Protein AF-A0A3A8L5P7-F1 (afdb_monomer)

pLDDT: mean 80.57, std 15.39, range [35.53, 96.19]

Mean predicted aligned error: 9.15 Å

Foldseek 3Di:
DDPPQFQDDLVLLLVLLLVLLLVLLVVVLVVVVVVVVVVVPPDPDDPVVVVVVCVVCVVVVVVVSVVVSVVSSVVSSVQSSLLSLLCSLVRHHSVCSNVRSNVLSVLLVVLLVLLVLLVCVVVCCVPQVVPDPVSVVSSVVSVPDHSVVSNVVSCPSSVSSVVSNVVSVPPDDDDDD

Structure (mmCIF, N/CA/C/O backbone):
data_AF-A0A3A8L5P7-F1
#
_entry.id   AF-A0A3A8L5P7-F1
#
loop_
_atom_site.group_PDB
_atom_site.id
_atom_site.type_symbol
_atom_site.label_atom_id
_atom_site.label_alt_id
_atom_site.label_comp_id
_atom_site.label_asym_id
_atom_site.label_entity_id
_atom_site.label_seq_id
_atom_site.pdbx_PDB_ins_code
_atom_site.Cartn_x
_atom_site.Cartn_y
_atom_site.Cartn_z
_atom_site.occupancy
_atom_site.B_iso_or_equiv
_atom_site.auth_seq_id
_atom_site.auth_comp_id
_atom_site.auth_asym_id
_atom_site.auth_atom_id
_atom_site.pdbx_PDB_model_num
ATOM 1 N N . MET A 1 1 ? 1.803 8.991 36.826 1.00 35.53 1 MET A N 1
ATOM 2 C CA . MET A 1 1 ? 0.442 8.972 36.241 1.00 35.53 1 MET A CA 1
ATOM 3 C C . MET A 1 1 ? 0.562 8.811 34.731 1.00 35.53 1 MET A C 1
ATOM 5 O O . MET A 1 1 ? 0.784 9.795 34.036 1.00 35.53 1 MET A O 1
ATOM 9 N N . SER A 1 2 ? 0.514 7.581 34.207 1.00 40.19 2 SER A N 1
ATOM 10 C CA . SER A 1 2 ? 0.512 7.377 32.755 1.00 40.19 2 SER A CA 1
ATOM 11 C C . SER A 1 2 ? -0.852 7.789 32.215 1.00 40.19 2 SER A C 1
ATOM 13 O O . SER A 1 2 ? -1.860 7.160 32.533 1.00 40.19 2 SER A O 1
ATOM 15 N N . SER A 1 3 ? -0.894 8.848 31.414 1.00 44.78 3 SER A N 1
ATOM 16 C CA . SER A 1 3 ? -2.040 9.141 30.558 1.00 44.78 3 SER A CA 1
ATOM 17 C C . SER A 1 3 ? -2.298 7.907 29.689 1.00 44.78 3 SER A C 1
ATOM 19 O O . SER A 1 3 ? -1.572 7.662 28.725 1.00 44.78 3 SER A O 1
ATOM 21 N N . MET A 1 4 ? -3.276 7.076 30.063 1.00 52.62 4 MET A N 1
ATOM 22 C CA . MET A 1 4 ? -3.794 6.045 29.170 1.00 52.62 4 MET A CA 1
ATOM 23 C C . MET A 1 4 ? -4.362 6.788 27.966 1.00 52.62 4 MET A C 1
ATOM 25 O O . MET A 1 4 ? -5.425 7.409 28.039 1.00 52.62 4 MET A O 1
ATOM 29 N N . ALA A 1 5 ? -3.603 6.796 26.872 1.00 60.28 5 ALA A N 1
ATOM 30 C CA . ALA A 1 5 ? -4.012 7.412 25.627 1.00 60.28 5 ALA A CA 1
ATOM 31 C C . ALA A 1 5 ? -5.278 6.701 25.138 1.00 60.28 5 ALA A C 1
ATOM 33 O O . ALA A 1 5 ? -5.203 5.629 24.543 1.00 60.28 5 ALA A O 1
ATOM 34 N N . ARG A 1 6 ? -6.438 7.303 25.427 1.00 70.31 6 ARG A N 1
ATOM 35 C CA . AR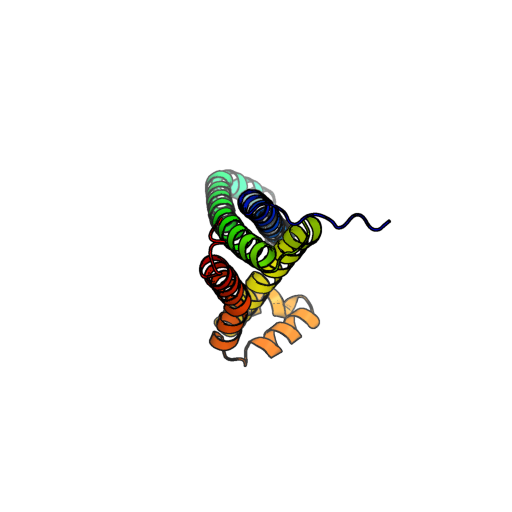G A 1 6 ? -7.762 6.782 25.076 1.00 70.31 6 ARG A CA 1
ATOM 36 C C . ARG A 1 6 ? -7.789 6.399 23.593 1.00 70.31 6 ARG A C 1
ATOM 38 O O . ARG A 1 6 ? -7.369 7.196 22.740 1.00 70.31 6 ARG A O 1
ATOM 45 N N . SER A 1 7 ? -8.276 5.194 23.299 1.00 77.62 7 SER A N 1
ATOM 46 C CA . SER A 1 7 ? -8.448 4.717 21.928 1.00 77.62 7 SER A CA 1
ATOM 47 C C . SER A 1 7 ? -9.313 5.713 21.132 1.00 77.62 7 SER A C 1
ATOM 49 O O . SER A 1 7 ? -10.231 6.337 21.680 1.00 77.62 7 SER A O 1
ATOM 51 N N . PRO A 1 8 ? -8.980 5.986 19.855 1.00 86.62 8 PRO A N 1
ATOM 52 C CA . PRO A 1 8 ? -9.808 6.846 19.019 1.00 86.62 8 PRO A CA 1
ATOM 53 C C . PRO A 1 8 ? -11.188 6.225 18.783 1.00 86.62 8 PRO A C 1
ATOM 55 O O . PRO A 1 8 ? -11.365 5.015 18.862 1.00 86.62 8 PRO A O 1
ATOM 58 N N . THR A 1 9 ? -12.165 7.058 18.424 1.00 91.38 9 THR A N 1
ATOM 59 C CA . THR A 1 9 ? -13.408 6.565 17.816 1.00 91.38 9 THR A CA 1
ATOM 60 C C . THR A 1 9 ? -13.109 5.969 16.437 1.00 91.38 9 THR A C 1
ATOM 62 O O . THR A 1 9 ? -12.137 6.381 15.797 1.00 91.38 9 THR A O 1
ATOM 65 N N . LEU A 1 10 ? -13.962 5.063 15.943 1.00 89.81 10 LEU A N 1
ATOM 66 C CA . LEU A 1 10 ? -13.808 4.460 14.611 1.00 89.81 10 LEU A CA 1
ATOM 67 C C . LEU A 1 10 ? -13.654 5.529 13.518 1.00 89.81 10 LEU A C 1
ATOM 69 O O . LEU A 1 10 ? -12.694 5.493 12.758 1.00 89.81 10 LEU A O 1
ATOM 73 N N . GLY A 1 11 ? -14.519 6.549 13.503 1.00 92.00 11 GLY A N 1
ATOM 74 C CA . GLY A 1 11 ? -14.426 7.644 12.528 1.00 92.00 11 GLY A CA 1
ATOM 75 C C . GLY A 1 11 ? -13.085 8.390 12.570 1.00 92.00 11 GLY A C 1
ATOM 76 O O . GLY A 1 11 ? -12.516 8.713 11.531 1.00 92.00 11 GLY A O 1
ATOM 77 N N . ARG A 1 12 ? -12.514 8.609 13.765 1.00 91.56 12 ARG A N 1
ATOM 78 C CA . ARG A 1 12 ? -11.177 9.215 13.893 1.00 91.56 12 ARG A CA 1
ATOM 79 C C . ARG A 1 12 ? -10.075 8.275 13.418 1.00 91.56 12 ARG A C 1
ATOM 81 O O . ARG A 1 12 ? -9.099 8.752 12.851 1.00 91.56 12 ARG A O 1
ATOM 88 N N . ALA A 1 13 ? -10.208 6.975 13.651 1.00 91.75 13 ALA A N 1
ATOM 89 C CA . ALA A 1 13 ? -9.246 5.991 13.178 1.00 91.75 13 ALA A CA 1
ATOM 90 C C . ALA A 1 13 ? -9.259 5.845 11.653 1.00 91.75 13 ALA A C 1
ATOM 92 O O . ALA A 1 13 ? -8.187 5.826 11.059 1.00 91.75 13 ALA A O 1
ATOM 93 N N . LEU A 1 14 ? -10.441 5.861 11.026 1.00 93.69 14 LEU A N 1
ATOM 94 C CA . LEU A 1 14 ? -10.590 5.907 9.569 1.00 93.69 14 LEU A CA 1
ATOM 95 C C . LEU A 1 14 ? -9.890 7.139 8.992 1.00 93.69 14 LEU A C 1
ATOM 97 O O . LEU A 1 14 ? -9.058 7.010 8.105 1.00 93.69 14 LEU A O 1
ATOM 101 N N . LEU A 1 15 ? -10.144 8.328 9.549 1.00 94.94 15 LEU A N 1
ATOM 102 C CA . LEU A 1 15 ? -9.501 9.564 9.091 1.00 94.94 15 LEU A CA 1
ATOM 103 C C . LEU A 1 15 ? -7.978 9.548 9.282 1.00 94.94 15 LEU A C 1
ATOM 105 O O . LEU A 1 15 ? -7.245 9.990 8.400 1.00 94.94 15 LEU A O 1
ATOM 109 N N . LEU A 1 16 ? -7.485 9.057 10.424 1.00 92.50 16 LEU A N 1
ATOM 110 C CA . LEU A 1 16 ? -6.045 8.915 10.664 1.00 92.50 16 LEU A CA 1
ATOM 111 C C . LEU A 1 16 ? -5.414 7.918 9.689 1.00 92.50 16 LEU A C 1
ATOM 113 O O . LEU A 1 16 ? -4.343 8.201 9.159 1.00 92.50 16 LEU A O 1
ATOM 117 N N . GLY A 1 17 ? -6.095 6.805 9.427 1.00 92.75 17 GLY A N 1
ATOM 118 C CA . GLY A 1 17 ? -5.709 5.804 8.443 1.00 92.75 17 GLY A CA 1
ATOM 119 C C . GLY A 1 17 ? -5.651 6.375 7.028 1.00 92.75 17 GLY A C 1
ATOM 120 O O . GLY A 1 17 ? -4.610 6.291 6.385 1.00 92.75 17 GLY A O 1
ATOM 121 N N . CYS A 1 18 ? -6.710 7.054 6.576 1.00 94.56 18 CYS A N 1
ATOM 122 C CA . CYS A 1 18 ? -6.754 7.757 5.291 1.00 94.56 18 CYS A CA 1
ATOM 123 C C . CYS A 1 18 ? -5.590 8.739 5.138 1.00 94.56 18 CYS A C 1
ATOM 125 O O . CYS A 1 18 ? -4.923 8.755 4.110 1.00 94.56 18 CYS A O 1
ATOM 127 N N . ARG A 1 19 ? -5.320 9.556 6.166 1.00 94.38 19 ARG A N 1
ATOM 128 C CA . ARG A 1 19 ? -4.208 10.519 6.143 1.00 94.38 19 ARG A CA 1
ATOM 129 C C . ARG A 1 19 ? -2.854 9.823 6.053 1.00 94.38 19 ARG A C 1
ATOM 131 O O . ARG A 1 19 ? -1.988 10.300 5.329 1.00 94.38 19 ARG A O 1
ATOM 138 N N . ALA A 1 20 ? -2.676 8.728 6.788 1.00 92.12 20 ALA A N 1
ATOM 139 C CA . ALA A 1 20 ? -1.454 7.936 6.760 1.00 92.12 20 ALA A CA 1
ATOM 140 C C . ALA A 1 20 ? -1.229 7.302 5.381 1.00 92.12 20 ALA A C 1
ATOM 142 O O . ALA A 1 20 ? -0.155 7.459 4.807 1.00 92.12 20 ALA A O 1
ATOM 143 N N . GLY A 1 21 ? -2.252 6.646 4.831 1.00 90.00 21 GLY A N 1
ATOM 144 C CA . GLY A 1 21 ? -2.190 6.021 3.513 1.00 90.00 21 GLY A CA 1
ATOM 145 C C . GLY A 1 21 ? -1.973 7.043 2.400 1.00 90.00 21 GLY A C 1
ATOM 146 O O . GLY A 1 21 ? -1.055 6.890 1.603 1.00 90.00 21 GLY A O 1
ATOM 147 N N . LEU A 1 22 ? -2.715 8.154 2.396 1.00 92.25 22 LEU A N 1
ATOM 148 C CA . LEU A 1 22 ? -2.501 9.232 1.429 1.00 92.25 22 LEU A CA 1
ATOM 149 C C . LEU A 1 22 ? -1.066 9.777 1.494 1.00 92.25 22 LEU A C 1
ATOM 151 O O . LEU A 1 22 ? -0.436 9.957 0.457 1.00 92.25 22 LEU A O 1
ATOM 155 N N . LEU A 1 23 ? -0.526 9.995 2.698 1.00 92.88 23 LEU A N 1
ATOM 156 C CA . LEU A 1 23 ? 0.849 10.466 2.872 1.00 92.88 23 LEU A CA 1
ATOM 157 C C . LEU A 1 23 ? 1.869 9.479 2.298 1.00 92.88 23 LEU A C 1
ATOM 159 O O . LEU A 1 23 ? 2.789 9.901 1.604 1.00 92.88 23 LEU A O 1
ATOM 163 N N . VAL A 1 24 ? 1.701 8.181 2.558 1.00 90.50 24 VAL A N 1
ATOM 164 C CA . VAL A 1 24 ? 2.588 7.135 2.030 1.00 90.50 24 VAL A CA 1
ATOM 165 C C . VAL A 1 24 ? 2.573 7.121 0.508 1.00 90.50 24 VAL A C 1
ATOM 167 O O . VAL A 1 24 ? 3.632 7.157 -0.111 1.00 90.50 24 VAL A O 1
ATOM 170 N N . PHE A 1 25 ? 1.393 7.108 -0.102 1.00 87.06 25 PHE A N 1
ATOM 171 C CA . PHE A 1 25 ? 1.273 7.000 -1.553 1.00 87.06 25 PHE A CA 1
ATOM 172 C C . PHE A 1 25 ? 1.732 8.270 -2.268 1.00 87.06 25 PHE A C 1
ATOM 174 O O . PHE A 1 25 ? 2.422 8.176 -3.281 1.00 87.06 25 PHE A O 1
ATOM 181 N N . LEU A 1 26 ? 1.445 9.452 -1.715 1.00 87.88 26 LEU A N 1
ATOM 182 C CA . LEU A 1 26 ? 2.001 10.704 -2.230 1.00 87.88 26 LEU A CA 1
ATOM 183 C C . LEU A 1 26 ? 3.525 10.729 -2.107 1.00 87.88 26 LEU A C 1
ATOM 185 O O . LEU A 1 26 ? 4.194 11.153 -3.047 1.00 87.88 26 LEU A O 1
ATOM 189 N N . LEU A 1 27 ? 4.086 10.255 -0.991 1.00 88.25 27 LEU A N 1
ATOM 190 C CA . LEU A 1 27 ? 5.533 10.185 -0.798 1.00 88.25 27 LEU A CA 1
ATOM 191 C C . LEU A 1 27 ? 6.182 9.218 -1.793 1.00 88.25 27 LEU A C 1
ATOM 193 O O . LEU A 1 27 ? 7.116 9.613 -2.484 1.00 88.25 27 LEU A O 1
ATOM 197 N N . LEU A 1 28 ? 5.683 7.982 -1.900 1.00 85.25 28 LEU A N 1
ATOM 198 C CA . LEU A 1 28 ? 6.194 6.979 -2.839 1.00 85.25 28 LEU A CA 1
ATOM 199 C C . LEU A 1 28 ? 6.109 7.477 -4.280 1.00 85.25 28 LEU A C 1
ATOM 201 O O . LEU A 1 28 ? 7.084 7.371 -5.020 1.00 85.25 28 LEU A O 1
ATOM 205 N N . TYR A 1 29 ? 4.978 8.074 -4.662 1.00 80.81 29 TYR A N 1
ATOM 206 C CA . TYR A 1 29 ? 4.802 8.638 -5.992 1.00 80.81 29 TYR A CA 1
ATOM 207 C C . TYR A 1 29 ? 5.761 9.799 -6.254 1.00 80.81 29 TYR A C 1
ATOM 209 O O . TYR A 1 29 ? 6.408 9.842 -7.295 1.00 80.81 29 TYR A O 1
ATOM 217 N N . THR A 1 30 ? 5.893 10.724 -5.301 1.00 80.56 30 THR A N 1
ATOM 218 C CA . THR A 1 30 ? 6.794 11.877 -5.426 1.00 80.56 30 THR A CA 1
ATOM 219 C C . THR A 1 30 ? 8.246 11.422 -5.520 1.00 80.56 30 THR A C 1
ATOM 221 O O . THR A 1 30 ? 8.971 11.890 -6.391 1.00 80.56 30 THR A O 1
ATOM 224 N N . LEU A 1 31 ? 8.671 10.467 -4.688 1.00 80.94 31 LEU A N 1
ATOM 225 C CA . LEU A 1 31 ? 10.007 9.875 -4.758 1.00 80.94 31 LEU A CA 1
ATOM 226 C C . LEU A 1 31 ? 10.229 9.164 -6.094 1.00 80.94 31 LEU A C 1
ATOM 228 O O . LEU A 1 31 ? 11.263 9.363 -6.721 1.00 80.94 31 LEU A O 1
ATOM 232 N N . CYS A 1 32 ? 9.251 8.389 -6.562 1.00 76.69 32 CYS A N 1
ATOM 233 C CA . CYS A 1 32 ? 9.304 7.727 -7.861 1.00 76.69 32 CYS A CA 1
ATOM 234 C C . CYS A 1 32 ? 9.419 8.743 -9.005 1.00 76.69 32 CYS A C 1
ATOM 236 O O . CYS A 1 32 ? 10.239 8.559 -9.896 1.00 76.69 32 CYS A O 1
ATOM 238 N N . ALA A 1 33 ? 8.659 9.839 -8.967 1.00 71.19 33 ALA A N 1
ATOM 239 C CA . ALA A 1 33 ? 8.721 10.905 -9.961 1.00 71.19 33 ALA A CA 1
ATOM 240 C C . ALA A 1 33 ? 10.066 11.645 -9.931 1.00 71.19 33 ALA A C 1
ATOM 242 O O . ALA A 1 33 ? 10.663 11.841 -10.984 1.00 71.19 33 ALA A O 1
ATOM 243 N N . LEU A 1 34 ? 10.573 12.008 -8.748 1.00 70.44 34 LEU A N 1
ATOM 244 C CA . LEU A 1 34 ? 11.874 12.666 -8.592 1.00 70.44 34 LEU A CA 1
ATOM 245 C C . LEU A 1 34 ? 13.012 11.780 -9.093 1.00 70.44 34 LEU A C 1
ATOM 247 O O . LEU A 1 34 ? 13.861 12.244 -9.852 1.00 70.44 34 LEU A O 1
ATOM 251 N N . LEU A 1 35 ? 13.000 10.501 -8.711 1.00 65.50 35 LEU A N 1
ATOM 252 C CA . LEU A 1 35 ? 13.967 9.536 -9.205 1.00 65.50 35 LEU A CA 1
ATOM 253 C C . LEU A 1 35 ? 13.798 9.382 -10.718 1.00 65.50 35 LEU A C 1
ATOM 255 O O . LEU A 1 35 ? 14.759 9.606 -11.425 1.00 65.50 35 LEU A O 1
ATOM 259 N N . ASN A 1 36 ? 12.608 9.121 -11.265 1.00 65.00 36 ASN A N 1
ATOM 260 C CA . ASN A 1 36 ? 12.402 8.980 -12.718 1.00 65.00 36 ASN A CA 1
ATOM 261 C C . ASN A 1 36 ? 12.779 10.220 -13.536 1.00 65.00 36 ASN A C 1
ATOM 263 O O . ASN A 1 36 ? 13.333 10.068 -14.623 1.00 65.00 36 ASN A O 1
ATOM 267 N N . MET A 1 37 ? 12.569 11.433 -13.027 1.00 54.53 37 MET A N 1
ATOM 268 C CA . MET A 1 37 ? 13.021 12.656 -13.699 1.00 54.53 37 MET A CA 1
ATOM 269 C C . MET A 1 37 ? 14.548 12.773 -13.747 1.00 54.53 37 MET A C 1
ATOM 271 O O . MET A 1 37 ? 15.081 13.267 -14.735 1.00 54.53 37 MET A O 1
ATOM 275 N N . GLN A 1 38 ? 15.268 12.249 -12.752 1.00 52.56 38 GLN A N 1
ATOM 276 C CA . GLN A 1 38 ? 16.730 12.122 -12.825 1.00 52.56 38 GLN A CA 1
ATOM 277 C C . GLN A 1 38 ? 17.188 11.061 -13.846 1.00 52.56 38 GLN A C 1
ATOM 279 O O . GLN A 1 38 ? 18.364 11.017 -14.196 1.00 52.56 38 GLN A O 1
ATOM 284 N N . LEU A 1 39 ? 16.282 10.199 -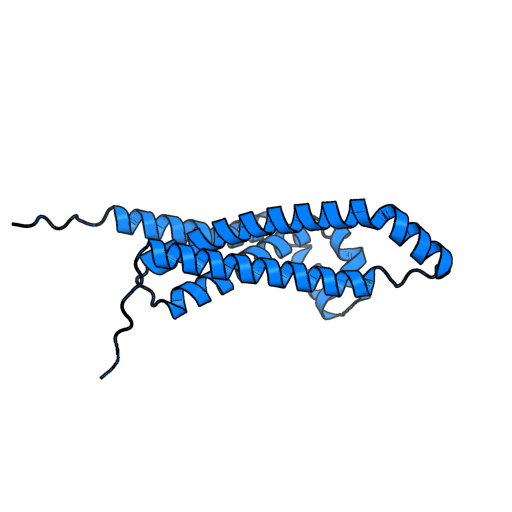14.324 1.00 46.38 39 LEU A N 1
ATOM 285 C CA . LEU A 1 39 ? 16.600 8.995 -15.102 1.00 46.38 39 LEU A CA 1
ATOM 286 C C . LEU A 1 39 ? 16.178 9.084 -16.568 1.00 46.38 39 LEU A C 1
ATOM 288 O O . LEU A 1 39 ? 16.820 8.470 -17.413 1.00 46.38 39 LEU A O 1
ATOM 292 N N . GLY A 1 40 ? 15.130 9.850 -16.874 1.00 45.59 40 GLY A N 1
ATOM 293 C CA . GLY A 1 40 ? 14.687 10.125 -18.245 1.00 45.59 40 GLY A CA 1
ATOM 294 C C . GLY A 1 40 ? 15.582 11.111 -19.003 1.00 45.59 40 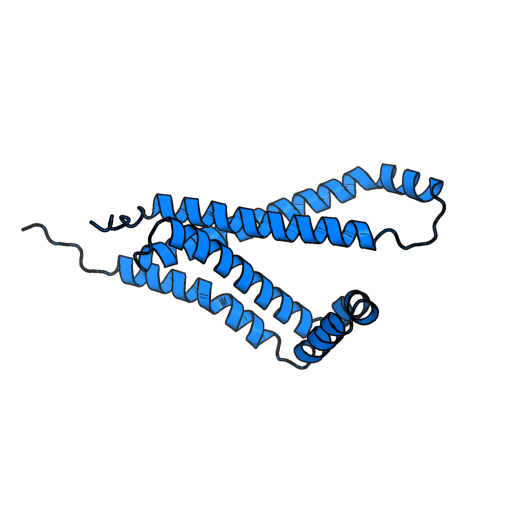GLY A C 1
ATOM 295 O O . GLY A 1 40 ? 15.460 11.227 -20.216 1.00 45.59 40 GLY A O 1
ATOM 296 N N . TYR A 1 41 ? 16.502 11.792 -18.315 1.00 46.28 41 TYR A N 1
ATOM 297 C CA . TYR A 1 41 ? 17.395 12.802 -18.893 1.00 46.28 41 TYR A CA 1
ATOM 298 C C . TYR A 1 41 ? 18.843 12.293 -19.000 1.00 46.28 41 TYR A C 1
ATOM 300 O O . TYR A 1 41 ? 19.787 12.948 -18.570 1.00 46.28 41 TYR A O 1
ATOM 308 N N . GLN A 1 42 ? 19.027 11.076 -19.518 1.00 44.81 42 GLN A N 1
ATOM 309 C CA . GLN A 1 42 ? 20.354 10.543 -19.875 1.00 44.81 42 GLN A CA 1
ATOM 310 C C . GLN A 1 42 ? 20.478 10.194 -21.371 1.00 44.81 42 GLN A C 1
ATOM 312 O O . GLN A 1 42 ? 21.466 9.596 -21.790 1.00 44.81 42 GLN A O 1
ATOM 317 N N . GLY A 1 43 ? 19.495 10.593 -22.187 1.00 43.59 43 GLY A N 1
ATOM 318 C CA . GLY A 1 43 ? 19.549 10.507 -23.645 1.00 43.59 43 GLY A CA 1
ATOM 319 C C . GLY A 1 43 ? 20.238 11.732 -24.242 1.00 43.59 43 GLY A C 1
ATOM 320 O O . GLY A 1 43 ? 19.839 12.865 -23.998 1.00 43.59 43 GLY A O 1
ATOM 321 N N . ASN A 1 44 ? 21.288 11.478 -25.009 1.00 45.72 44 ASN A N 1
ATOM 322 C CA . ASN A 1 44 ? 22.150 12.411 -25.727 1.00 45.72 44 ASN A CA 1
ATOM 323 C C . ASN A 1 44 ? 21.422 13.179 -26.858 1.00 45.72 44 ASN A C 1
ATOM 325 O O . ASN A 1 44 ? 21.768 13.022 -28.027 1.00 45.72 44 ASN A O 1
ATOM 329 N N . GLU A 1 45 ? 20.403 13.981 -26.542 1.00 53.19 45 GLU A N 1
ATOM 330 C CA . GLU A 1 45 ? 19.670 14.773 -27.537 1.00 53.19 45 GLU A CA 1
ATOM 331 C C . GLU A 1 45 ? 19.827 16.280 -27.311 1.00 53.19 45 GLU A C 1
ATOM 333 O O . GLU A 1 45 ? 19.829 16.789 -26.189 1.00 53.19 45 GLU A O 1
ATOM 338 N N . SER A 1 46 ? 20.000 16.991 -28.427 1.00 57.97 46 SER A N 1
ATOM 339 C CA . SER A 1 46 ? 20.039 18.449 -28.527 1.00 57.97 46 SER A CA 1
ATOM 340 C C . SER A 1 46 ? 19.001 19.108 -27.612 1.00 57.97 46 SER A C 1
ATOM 342 O O . SER A 1 46 ? 17.803 18.873 -27.756 1.00 57.97 46 SER A O 1
ATOM 344 N N . ARG A 1 47 ? 19.463 20.003 -26.726 1.00 59.41 47 ARG A N 1
ATOM 345 C CA . ARG A 1 47 ? 18.647 20.786 -25.775 1.00 59.41 47 ARG A CA 1
ATOM 346 C C . ARG A 1 47 ? 17.401 21.423 -26.416 1.00 59.41 47 ARG A C 1
ATOM 348 O O . ARG A 1 47 ? 16.370 21.541 -25.769 1.00 59.41 47 ARG A O 1
ATOM 355 N N . ILE A 1 48 ? 17.492 21.777 -27.699 1.00 59.03 48 ILE A N 1
ATOM 356 C CA . ILE A 1 48 ? 16.424 22.407 -28.488 1.00 59.03 48 ILE A CA 1
ATOM 357 C C . ILE A 1 48 ? 15.291 21.421 -28.815 1.00 59.03 48 ILE A C 1
ATOM 359 O O . ILE A 1 48 ? 14.122 21.783 -28.726 1.00 59.03 48 ILE A O 1
ATOM 363 N N . VAL A 1 49 ? 15.620 20.174 -29.168 1.00 57.19 49 VAL A N 1
ATOM 364 C CA . VAL A 1 49 ? 14.619 19.132 -29.464 1.00 57.19 49 VAL A CA 1
ATOM 365 C C . VAL A 1 49 ? 13.899 18.734 -28.179 1.00 57.19 49 VAL A C 1
ATOM 367 O O . VAL A 1 49 ? 12.678 18.596 -28.168 1.00 57.19 49 VAL A O 1
ATOM 370 N N . THR A 1 50 ? 14.638 18.654 -27.074 1.00 60.25 50 THR A N 1
ATOM 371 C CA . THR A 1 50 ? 14.097 18.338 -25.752 1.00 60.25 50 THR A CA 1
ATOM 372 C C . THR A 1 50 ? 13.118 19.398 -25.253 1.00 60.25 50 THR A C 1
ATOM 374 O O . THR A 1 50 ? 12.034 19.044 -24.796 1.00 60.25 50 THR A O 1
ATOM 377 N N . ASP A 1 51 ? 13.451 20.687 -25.372 1.00 63.44 51 ASP A N 1
ATOM 378 C CA . ASP A 1 51 ? 12.56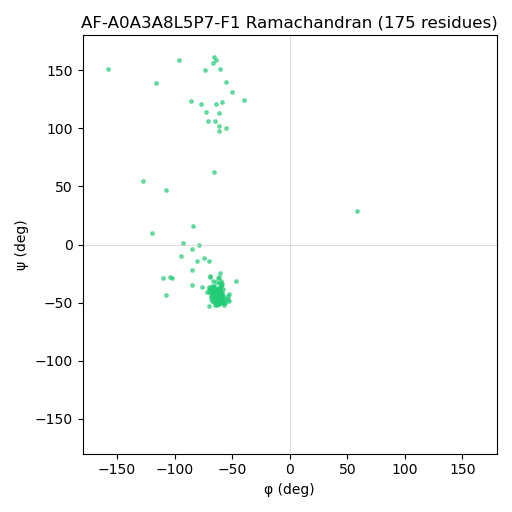1 21.778 -24.952 1.00 63.44 51 ASP A CA 1
ATOM 379 C C . ASP A 1 51 ? 11.286 21.840 -25.813 1.00 63.44 51 ASP A C 1
ATOM 381 O O . ASP A 1 51 ? 10.193 22.078 -25.291 1.00 63.44 51 ASP A O 1
ATOM 385 N N . TRP A 1 52 ? 11.403 21.555 -27.115 1.00 61.78 52 TRP A N 1
ATOM 386 C CA . TRP A 1 52 ? 10.269 21.538 -28.039 1.00 61.78 52 TRP A CA 1
ATOM 387 C C . TRP A 1 52 ? 9.329 20.354 -27.769 1.00 61.78 52 TRP A C 1
ATOM 389 O O . TRP A 1 52 ? 8.151 20.564 -27.478 1.00 61.78 52 TRP A O 1
ATOM 399 N N . VAL A 1 53 ? 9.855 19.123 -27.728 1.00 59.09 53 VAL A N 1
ATOM 400 C CA . VAL A 1 53 ? 9.084 17.911 -27.391 1.00 59.09 53 VAL A CA 1
ATOM 401 C C . VAL A 1 53 ? 8.456 18.027 -26.004 1.00 59.09 53 VAL A C 1
ATOM 403 O O . VAL A 1 53 ? 7.293 17.665 -25.824 1.00 59.09 53 VAL A O 1
ATOM 406 N N . TRP A 1 54 ? 9.185 18.571 -25.025 1.00 63.84 54 TRP A N 1
ATOM 407 C CA . TRP A 1 54 ? 8.649 18.791 -23.687 1.00 63.84 54 TRP A CA 1
ATOM 408 C C . TRP A 1 54 ? 7.477 19.772 -23.702 1.00 63.84 54 TRP A C 1
ATOM 410 O O . TRP A 1 54 ? 6.471 19.493 -23.059 1.00 63.84 54 TRP A O 1
ATOM 420 N N . SER A 1 55 ? 7.552 20.876 -24.452 1.00 66.56 55 SER A N 1
ATOM 421 C CA . SER A 1 55 ? 6.439 21.828 -24.570 1.00 66.56 55 SER A CA 1
ATOM 422 C C . SER A 1 55 ? 5.186 21.221 -25.215 1.00 66.56 55 SER A C 1
ATOM 424 O O . SER A 1 55 ? 4.088 21.428 -24.697 1.00 66.56 55 SER A O 1
ATOM 426 N N . GLU A 1 56 ? 5.355 20.396 -26.252 1.00 65.25 56 GLU A N 1
ATOM 427 C CA . GLU A 1 56 ? 4.267 19.730 -26.981 1.00 65.25 56 GLU A CA 1
ATOM 428 C C . GLU A 1 56 ? 3.587 18.642 -26.123 1.00 65.25 56 GLU A C 1
ATOM 430 O O . GLU A 1 56 ? 2.363 18.510 -26.086 1.00 65.25 56 GLU A O 1
ATOM 435 N N . TRP A 1 57 ? 4.380 17.871 -25.371 1.00 60.81 57 TRP A N 1
ATOM 436 C CA . TRP A 1 57 ? 3.907 16.705 -24.613 1.00 60.81 57 TRP A CA 1
ATOM 437 C C . TRP A 1 57 ? 3.546 16.999 -23.156 1.00 60.81 57 TRP A C 1
ATOM 439 O O . TRP A 1 57 ? 2.930 16.156 -22.494 1.00 60.81 57 TRP A O 1
ATOM 449 N N . ARG A 1 58 ? 3.866 18.193 -22.641 1.00 67.19 58 ARG A N 1
ATOM 450 C CA . ARG A 1 58 ? 3.642 18.573 -21.237 1.00 67.19 58 ARG A CA 1
ATOM 451 C C . ARG A 1 58 ? 2.202 18.352 -20.794 1.00 67.19 58 ARG A C 1
ATOM 453 O O . ARG A 1 58 ? 1.985 17.842 -19.701 1.00 67.19 58 ARG A O 1
ATOM 460 N N . GLY A 1 59 ? 1.219 18.705 -21.622 1.00 66.81 59 GLY A N 1
ATOM 461 C CA . GLY A 1 59 ? -0.198 18.533 -21.283 1.00 66.81 59 GLY A CA 1
ATOM 462 C C . GLY A 1 59 ? -0.589 17.063 -21.097 1.00 66.81 59 GLY A C 1
ATOM 463 O O . GLY A 1 59 ? -1.234 16.710 -20.110 1.00 66.81 59 GLY A O 1
ATOM 464 N N . VAL A 1 60 ? -0.140 16.192 -22.003 1.00 69.31 60 VAL A N 1
ATOM 465 C CA . VAL A 1 60 ? -0.431 14.750 -21.971 1.00 69.31 60 VAL A CA 1
ATOM 466 C C . VAL A 1 60 ? 0.273 14.079 -20.794 1.00 69.31 60 VAL A C 1
ATOM 468 O O . VAL A 1 60 ? -0.355 13.329 -20.047 1.00 69.31 60 VAL A O 1
ATOM 471 N N . VAL A 1 61 ? 1.554 14.391 -20.584 1.00 66.94 61 VAL A N 1
ATOM 472 C CA . VAL A 1 61 ? 2.345 13.860 -19.467 1.00 66.94 61 VAL A CA 1
ATOM 473 C C . VAL A 1 61 ? 1.754 14.309 -18.131 1.00 66.94 61 VAL A C 1
ATOM 475 O O . VAL A 1 61 ? 1.532 13.473 -17.258 1.00 66.94 61 VAL A O 1
ATOM 478 N N . LEU A 1 62 ? 1.419 15.595 -17.971 1.00 70.75 62 LEU A N 1
ATOM 479 C CA . LEU A 1 62 ? 0.795 16.105 -16.745 1.00 70.75 62 LEU A CA 1
ATOM 480 C C . LEU A 1 62 ? -0.567 15.463 -16.481 1.00 70.75 62 LEU A C 1
ATOM 482 O O . LEU A 1 62 ? -0.880 15.158 -15.333 1.00 70.75 62 LEU A O 1
ATOM 486 N N . TRP A 1 63 ? -1.363 15.215 -17.520 1.00 69.50 63 TRP A N 1
ATOM 487 C CA . TRP A 1 63 ? -2.646 14.534 -17.377 1.00 69.50 63 TRP A CA 1
ATOM 488 C C . TRP A 1 63 ? -2.490 13.067 -16.962 1.00 69.50 63 TRP A C 1
ATOM 490 O O . TRP A 1 63 ? -3.197 12.599 -16.069 1.00 69.50 63 TRP A O 1
ATOM 500 N N . GLN A 1 64 ? -1.548 12.336 -17.562 1.00 71.81 64 GLN A N 1
ATOM 501 C CA . GLN A 1 64 ? -1.251 10.961 -17.156 1.00 71.81 64 GLN A CA 1
ATOM 502 C C . GLN A 1 64 ? -0.727 10.904 -15.720 1.00 71.81 64 GLN A C 1
ATOM 504 O O . GLN A 1 64 ? -1.200 10.085 -14.935 1.00 71.81 64 GLN A O 1
ATOM 509 N N . VAL A 1 65 ? 0.165 11.824 -15.349 1.00 72.44 65 VAL A N 1
ATOM 510 C CA . VAL A 1 65 ? 0.653 11.993 -13.976 1.00 72.44 65 VAL A CA 1
ATOM 511 C C . VAL A 1 65 ? -0.505 12.280 -13.019 1.00 72.44 65 VAL A C 1
ATOM 513 O O . VAL A 1 65 ? -0.613 11.626 -11.987 1.00 72.44 65 VAL A O 1
ATOM 516 N N . ALA A 1 66 ? -1.414 13.195 -13.364 1.00 72.12 66 ALA A N 1
ATOM 517 C CA . ALA A 1 66 ? -2.572 13.524 -12.536 1.00 72.12 66 ALA A CA 1
ATOM 518 C C . ALA A 1 66 ? -3.511 12.323 -12.352 1.00 72.12 66 ALA A C 1
ATOM 520 O O . ALA A 1 66 ? -3.948 12.049 -11.234 1.00 72.12 66 ALA A O 1
ATOM 521 N N . ARG A 1 67 ? -3.782 11.563 -13.421 1.00 78.25 67 ARG A N 1
ATOM 522 C CA . ARG A 1 67 ? -4.578 10.327 -13.351 1.00 78.25 67 ARG A CA 1
ATOM 523 C C . ARG A 1 67 ? -3.922 9.275 -12.466 1.00 78.25 67 ARG A C 1
ATOM 525 O O . ARG A 1 67 ? -4.620 8.618 -11.697 1.00 78.25 67 ARG A O 1
ATOM 532 N N . LEU A 1 68 ? -2.603 9.129 -12.562 1.00 76.69 68 LEU A N 1
ATOM 533 C CA . LEU A 1 68 ? -1.848 8.171 -11.765 1.00 76.69 68 LEU A CA 1
ATOM 534 C C . LEU A 1 68 ? -1.875 8.579 -10.284 1.00 76.69 68 LEU A C 1
ATOM 536 O O . LEU A 1 68 ? -2.263 7.776 -9.441 1.00 76.69 68 LEU A O 1
ATOM 540 N N . ILE A 1 69 ? -1.610 9.850 -9.969 1.00 79.50 69 ILE A N 1
ATOM 541 C CA . ILE A 1 69 ? -1.735 10.394 -8.607 1.00 79.50 69 ILE A CA 1
ATOM 542 C C . ILE A 1 69 ? -3.142 10.167 -8.056 1.00 79.50 69 ILE A C 1
ATOM 544 O O . ILE A 1 69 ? -3.281 9.720 -6.919 1.00 79.50 69 ILE A O 1
ATOM 548 N N . ALA A 1 70 ? -4.185 10.447 -8.840 1.00 79.38 70 ALA A N 1
ATOM 549 C CA . ALA A 1 70 ? -5.565 10.256 -8.410 1.00 79.38 70 ALA A CA 1
ATOM 550 C C . ALA A 1 70 ? -5.859 8.782 -8.091 1.00 79.38 70 ALA A C 1
ATOM 552 O O . ALA A 1 70 ? -6.372 8.482 -7.014 1.00 79.38 70 ALA A O 1
ATOM 553 N N . ALA A 1 71 ? -5.478 7.859 -8.978 1.00 80.94 71 ALA A N 1
ATOM 554 C CA . ALA A 1 71 ? -5.676 6.426 -8.772 1.00 80.94 71 ALA A CA 1
ATOM 555 C C . ALA A 1 71 ? -4.944 5.919 -7.518 1.00 80.94 71 ALA A C 1
ATOM 557 O O . ALA A 1 71 ? -5.552 5.284 -6.656 1.00 80.94 71 ALA A O 1
ATOM 558 N N . TYR A 1 72 ? -3.665 6.265 -7.363 1.00 80.56 72 TYR A N 1
ATOM 559 C CA . TYR A 1 72 ? -2.865 5.855 -6.207 1.00 80.56 72 TYR A CA 1
ATOM 560 C C . TYR A 1 72 ? -3.302 6.541 -4.905 1.00 80.56 72 TYR A C 1
ATOM 562 O O . TYR A 1 72 ? -3.204 5.945 -3.835 1.00 80.56 72 TYR A O 1
ATOM 570 N N . SER A 1 73 ? -3.868 7.749 -4.977 1.00 85.06 73 SER A N 1
ATOM 571 C CA . SER A 1 73 ? -4.483 8.408 -3.819 1.00 85.06 73 SER A CA 1
ATOM 572 C C . SER A 1 73 ? -5.721 7.656 -3.343 1.00 85.06 73 SER A C 1
ATOM 574 O O . SER A 1 73 ? -5.886 7.468 -2.142 1.00 85.06 73 SER A O 1
ATOM 576 N N . VAL A 1 74 ? -6.574 7.181 -4.258 1.00 88.50 74 VAL A N 1
ATOM 577 C CA . VAL A 1 74 ? -7.748 6.368 -3.901 1.00 88.50 74 VAL A CA 1
ATOM 578 C C . VAL A 1 74 ? -7.316 5.060 -3.241 1.00 88.50 74 VAL A C 1
ATOM 580 O O . VAL A 1 74 ? -7.845 4.719 -2.184 1.00 88.50 74 VAL A O 1
ATOM 583 N N . ILE A 1 75 ? -6.319 4.368 -3.801 1.00 88.00 75 ILE A N 1
ATOM 584 C CA . ILE A 1 75 ? -5.769 3.139 -3.207 1.00 88.00 75 ILE A CA 1
ATOM 585 C C . ILE A 1 75 ? -5.230 3.425 -1.800 1.00 88.00 75 ILE A C 1
ATOM 587 O O . ILE A 1 75 ? -5.618 2.747 -0.849 1.00 88.00 75 ILE A O 1
ATOM 591 N N . GLY A 1 76 ? -4.412 4.469 -1.641 1.00 88.31 76 GLY A N 1
ATOM 592 C CA . GLY A 1 76 ? -3.859 4.861 -0.346 1.00 88.31 76 GLY A CA 1
ATOM 593 C C . GLY A 1 76 ? -4.927 5.235 0.681 1.00 88.31 76 GLY A C 1
ATOM 594 O O . GLY A 1 76 ? -4.822 4.847 1.843 1.00 88.31 76 GLY A O 1
ATOM 595 N N . LEU A 1 77 ? -5.988 5.931 0.271 1.00 92.50 77 LEU A N 1
ATOM 596 C CA . LEU A 1 77 ? -7.115 6.264 1.144 1.00 92.50 77 LEU A CA 1
ATOM 597 C C . LEU A 1 77 ? -7.858 5.009 1.606 1.00 92.50 77 LEU A C 1
ATOM 599 O O . LEU A 1 77 ? -8.091 4.857 2.803 1.00 92.50 77 LEU A O 1
ATOM 603 N N . VAL A 1 78 ? -8.206 4.109 0.684 1.00 93.44 78 VAL A N 1
ATOM 604 C CA . VAL A 1 78 ? -8.959 2.883 0.990 1.00 93.44 78 VAL A CA 1
ATOM 605 C C . VAL A 1 78 ? -8.138 1.949 1.874 1.00 93.44 78 VAL A C 1
ATOM 607 O O . VAL A 1 78 ? -8.615 1.508 2.921 1.00 93.44 78 VAL A O 1
ATOM 610 N N . LEU A 1 79 ? -6.887 1.687 1.493 1.00 93.25 79 LEU A N 1
ATOM 611 C CA . LEU A 1 79 ? -5.990 0.822 2.250 1.00 93.25 79 LEU A CA 1
ATOM 612 C C . LEU A 1 79 ? -5.688 1.416 3.630 1.00 93.25 79 LEU A C 1
ATOM 614 O O . LEU A 1 79 ? -5.786 0.725 4.643 1.00 93.25 79 LEU A O 1
ATOM 618 N N . GLY A 1 80 ? -5.400 2.717 3.684 1.00 93.94 80 GLY A N 1
ATOM 619 C CA . GLY A 1 80 ? -5.171 3.440 4.927 1.00 93.94 80 GLY A CA 1
ATOM 620 C C . GLY A 1 80 ? -6.385 3.401 5.854 1.00 93.94 80 GLY A C 1
ATOM 621 O O . GLY A 1 80 ? -6.232 3.114 7.039 1.00 93.94 80 GLY A O 1
ATOM 622 N N . ALA A 1 81 ? -7.593 3.637 5.334 1.00 95.00 81 ALA A N 1
ATOM 623 C CA . ALA A 1 81 ? -8.835 3.548 6.101 1.00 95.00 81 ALA A CA 1
ATOM 624 C C . ALA A 1 81 ? -9.019 2.156 6.712 1.00 95.00 81 ALA A C 1
ATOM 626 O O . ALA A 1 81 ? -9.309 2.029 7.901 1.00 95.00 81 ALA A O 1
ATOM 627 N N . LEU A 1 82 ? -8.814 1.117 5.905 1.00 96.19 82 LEU A N 1
ATOM 628 C CA . LEU A 1 82 ? -8.998 -0.272 6.300 1.00 96.19 82 LEU A CA 1
ATOM 629 C C . LEU A 1 82 ? -7.999 -0.698 7.386 1.00 96.19 82 LEU A C 1
ATOM 631 O O . LEU A 1 82 ? -8.402 -1.261 8.404 1.00 96.19 82 LEU A O 1
ATOM 635 N N . LEU A 1 83 ? -6.718 -0.356 7.231 1.00 95.19 83 LEU A N 1
ATOM 636 C CA . LEU A 1 83 ? -5.697 -0.605 8.254 1.00 95.19 83 LEU A CA 1
ATOM 637 C C . LEU A 1 83 ? -5.944 0.228 9.522 1.00 95.19 83 LEU A C 1
ATOM 639 O O . LEU A 1 83 ? -5.766 -0.264 10.637 1.00 95.19 83 LEU A O 1
ATOM 643 N N . GLY A 1 84 ? -6.421 1.465 9.369 1.00 93.44 84 GLY A N 1
ATOM 644 C CA . GLY A 1 84 ? -6.820 2.322 10.482 1.00 93.44 84 GLY A CA 1
ATOM 645 C C . GLY A 1 84 ? -7.982 1.730 11.283 1.00 93.44 84 GLY A C 1
ATOM 646 O O . GLY A 1 84 ? -7.946 1.731 12.516 1.00 93.44 84 GLY A O 1
ATOM 647 N N . ALA A 1 85 ? -8.977 1.163 10.597 1.00 92.81 85 ALA A N 1
ATOM 648 C CA . ALA A 1 85 ? -10.087 0.441 11.211 1.00 92.81 85 ALA A CA 1
ATOM 649 C C . ALA A 1 85 ? -9.617 -0.832 11.931 1.00 92.81 85 ALA A C 1
ATOM 651 O O . ALA A 1 85 ? -10.034 -1.073 13.063 1.00 92.81 85 ALA A O 1
ATOM 652 N N . GLY A 1 86 ? -8.698 -1.601 11.339 1.00 92.44 86 GLY A N 1
ATOM 653 C CA . GLY A 1 86 ? -8.083 -2.764 11.987 1.00 92.44 86 GLY A CA 1
ATOM 654 C C . GLY A 1 86 ? -7.305 -2.393 13.255 1.00 92.44 86 GLY A C 1
ATOM 655 O O . GLY A 1 86 ? -7.473 -3.011 14.306 1.00 92.44 86 GLY A O 1
ATOM 656 N N . ALA A 1 87 ? -6.508 -1.324 13.205 1.00 91.81 87 ALA A N 1
ATOM 657 C CA . ALA A 1 87 ? -5.772 -0.824 14.366 1.00 91.81 87 ALA A CA 1
ATOM 658 C C . ALA A 1 87 ? -6.708 -0.295 15.468 1.00 91.81 87 ALA A C 1
ATOM 660 O O . ALA A 1 87 ? -6.434 -0.479 16.656 1.00 91.81 87 ALA A O 1
ATOM 661 N N . TRP A 1 88 ? -7.826 0.331 15.092 1.00 93.75 88 TRP A N 1
ATOM 662 C CA . TRP A 1 88 ? -8.896 0.674 16.028 1.00 93.75 88 TRP A CA 1
ATOM 663 C C . TRP A 1 88 ? -9.526 -0.567 16.651 1.00 93.75 88 TRP A C 1
ATOM 665 O O . TRP A 1 88 ? -9.701 -0.603 17.868 1.00 93.75 88 TRP A O 1
ATOM 675 N N . ALA A 1 89 ? -9.813 -1.591 15.845 1.00 90.25 89 ALA A N 1
ATOM 676 C CA . ALA A 1 89 ? -10.374 -2.841 16.331 1.00 90.25 89 ALA A CA 1
ATOM 677 C C . ALA A 1 89 ? -9.447 -3.514 17.356 1.00 90.25 89 ALA A C 1
ATOM 679 O O . ALA A 1 89 ? -9.938 -4.051 18.343 1.00 90.25 89 ALA A O 1
ATOM 680 N N . ALA A 1 90 ? -8.131 -3.359 17.196 1.00 88.94 90 ALA A N 1
ATOM 681 C CA . ALA A 1 90 ? -7.099 -3.785 18.142 1.00 88.94 90 ALA A CA 1
ATOM 682 C C . ALA A 1 90 ? -6.812 -2.789 19.295 1.00 88.94 90 ALA A C 1
ATOM 684 O O . ALA A 1 90 ? -5.758 -2.874 19.926 1.00 88.94 90 ALA A O 1
ATOM 685 N N . GLU A 1 91 ? -7.696 -1.816 19.546 1.00 88.88 91 GLU A N 1
ATOM 686 C CA . GLU A 1 91 ? -7.635 -0.853 20.667 1.00 88.88 91 GLU A CA 1
ATOM 687 C C . GLU A 1 91 ? -6.368 -0.001 20.730 1.00 88.88 91 GLU A C 1
ATOM 689 O O . GLU A 1 91 ? -5.940 0.468 21.787 1.00 88.88 91 GLU A O 1
ATOM 694 N N . ARG A 1 92 ? -5.755 0.253 19.574 1.00 89.31 92 ARG A N 1
ATOM 695 C CA . ARG A 1 92 ? -4.507 1.009 19.515 1.00 89.31 92 ARG A CA 1
ATOM 696 C C . ARG A 1 92 ? -4.727 2.499 19.770 1.00 89.31 92 ARG A C 1
ATOM 698 O O . ARG A 1 92 ? -5.757 3.088 19.444 1.00 89.31 92 ARG A O 1
ATOM 705 N N . SER A 1 93 ? -3.706 3.137 20.343 1.00 90.56 93 SER A N 1
ATOM 706 C CA . SER A 1 93 ? -3.690 4.586 20.567 1.00 90.56 93 SER A CA 1
ATOM 707 C C . SER A 1 93 ? -3.677 5.358 19.241 1.00 90.56 93 SER A C 1
ATOM 709 O O . SER A 1 93 ? -3.278 4.834 18.205 1.00 90.56 93 SER A O 1
ATOM 711 N N . ARG A 1 94 ? -4.041 6.647 19.255 1.00 88.75 94 ARG A N 1
ATOM 712 C CA . ARG A 1 94 ? -4.080 7.485 18.034 1.00 88.75 94 ARG A CA 1
ATOM 713 C C . ARG A 1 94 ? -2.771 7.493 17.240 1.00 88.75 94 ARG A C 1
ATOM 715 O O . ARG A 1 94 ? -2.798 7.390 16.018 1.00 88.75 94 ARG A O 1
ATOM 722 N N . ARG A 1 95 ? -1.634 7.626 17.935 1.00 91.06 95 ARG A N 1
ATOM 723 C CA . ARG A 1 95 ? -0.303 7.626 17.304 1.00 91.06 95 ARG A CA 1
ATOM 724 C C . ARG A 1 95 ? 0.005 6.271 16.678 1.00 91.06 95 ARG A C 1
ATOM 726 O O . ARG A 1 95 ? 0.520 6.223 15.567 1.00 91.06 95 ARG A O 1
ATOM 733 N N . ALA A 1 96 ? -0.362 5.193 17.369 1.00 90.19 96 ALA A N 1
ATOM 734 C CA . ALA A 1 96 ? -0.215 3.849 16.842 1.00 90.19 96 ALA A CA 1
ATOM 735 C C . ALA A 1 96 ? -1.104 3.639 15.608 1.00 90.19 96 ALA A C 1
ATOM 737 O O . ALA A 1 96 ? -0.597 3.171 14.603 1.00 90.19 96 ALA A O 1
ATOM 738 N N . VAL A 1 97 ? -2.370 4.066 15.610 1.00 91.38 97 VAL A N 1
ATOM 739 C CA . VAL A 1 97 ? -3.245 3.950 14.427 1.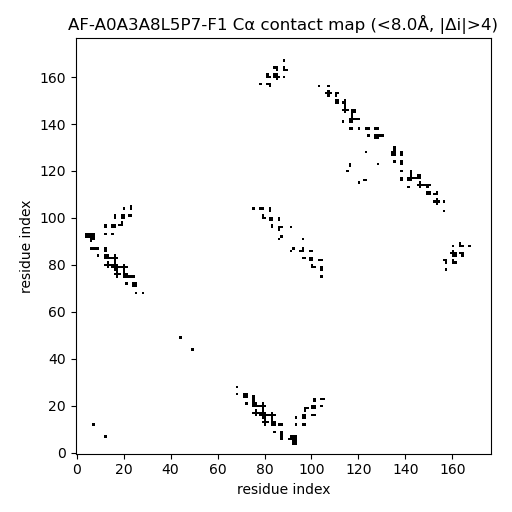00 91.38 97 VAL A CA 1
ATOM 740 C C . VAL A 1 97 ? -2.616 4.611 13.199 1.00 91.38 97 VAL A C 1
ATOM 742 O O . VAL A 1 97 ? -2.522 3.974 12.155 1.00 91.38 97 VAL A O 1
ATOM 745 N N . PHE A 1 98 ? -2.127 5.849 13.322 1.00 93.19 98 PHE A N 1
ATOM 746 C CA . PHE A 1 98 ? -1.466 6.533 12.206 1.00 93.19 98 PHE A CA 1
ATOM 747 C C . PHE A 1 98 ? -0.192 5.801 11.751 1.00 93.19 98 PHE A C 1
ATOM 749 O O . PHE A 1 98 ? -0.049 5.492 10.571 1.00 93.19 98 PHE A O 1
ATOM 756 N N . GLY A 1 99 ? 0.712 5.485 12.685 1.00 91.56 99 GLY A N 1
ATOM 757 C CA . GLY A 1 99 ? 1.992 4.847 12.366 1.00 91.56 99 GLY A CA 1
ATOM 758 C C . GLY A 1 99 ? 1.838 3.451 11.761 1.00 91.56 99 GLY A C 1
ATOM 759 O O . GLY A 1 99 ? 2.466 3.149 10.753 1.00 91.56 99 GLY A O 1
ATOM 760 N N . TRP A 1 100 ? 0.960 2.619 12.325 1.00 91.12 100 TRP A N 1
ATOM 761 C CA . TRP A 1 100 ? 0.686 1.273 11.819 1.00 91.12 100 TRP A CA 1
ATOM 762 C C . TRP A 1 100 ? -0.006 1.302 10.461 1.00 91.12 100 TRP A C 1
ATOM 764 O O . TRP A 1 100 ? 0.328 0.492 9.604 1.00 91.12 100 TRP A O 1
ATOM 774 N N . SER A 1 101 ? -0.917 2.252 10.232 1.00 92.81 101 SER A N 1
ATOM 775 C CA . SER A 1 101 ? -1.545 2.407 8.915 1.00 92.81 101 SER A CA 1
ATOM 776 C C . SER A 1 101 ? -0.517 2.813 7.859 1.00 92.81 101 SER A C 1
ATOM 778 O O . SER A 1 101 ? -0.523 2.253 6.768 1.00 92.81 101 SER A O 1
ATOM 780 N N . ALA A 1 102 ? 0.405 3.729 8.186 1.00 92.50 102 ALA A N 1
ATOM 781 C CA . ALA A 1 102 ? 1.474 4.137 7.275 1.00 92.50 102 ALA A CA 1
ATOM 782 C C . ALA A 1 102 ? 2.437 2.977 6.965 1.00 92.50 102 ALA A C 1
ATOM 784 O O . ALA A 1 102 ? 2.672 2.657 5.802 1.00 92.50 102 ALA A O 1
ATOM 785 N N . LEU A 1 103 ? 2.957 2.310 8.000 1.00 94.81 103 LEU A N 1
ATOM 786 C CA . LEU A 1 103 ? 3.867 1.172 7.838 1.00 94.81 103 LEU A CA 1
ATOM 787 C C . LEU A 1 103 ? 3.196 0.000 7.118 1.00 94.81 103 LEU A C 1
ATOM 789 O O . LEU A 1 103 ? 3.817 -0.626 6.266 1.00 94.81 103 LEU A O 1
ATOM 793 N N . GLY A 1 104 ? 1.926 -0.271 7.421 1.00 93.31 104 GLY A N 1
ATOM 794 C CA . GLY A 1 104 ? 1.153 -1.300 6.741 1.00 93.31 104 GLY A CA 1
ATOM 795 C C . GLY A 1 104 ? 0.949 -0.976 5.262 1.00 93.31 104 GLY A C 1
ATOM 796 O O . GLY A 1 104 ? 1.192 -1.842 4.433 1.00 93.31 104 GLY A O 1
ATOM 797 N N . CYS A 1 105 ? 0.608 0.269 4.909 1.00 93.81 105 CYS A N 1
ATOM 798 C CA . CYS A 1 105 ? 0.518 0.689 3.504 1.00 93.81 105 CYS A CA 1
ATOM 799 C C . CYS A 1 105 ? 1.856 0.514 2.771 1.00 93.81 105 CYS A C 1
ATOM 801 O O . CYS A 1 105 ? 1.880 -0.037 1.675 1.00 93.81 105 CYS A O 1
ATOM 803 N N . LEU A 1 106 ? 2.968 0.933 3.389 1.00 93.88 106 LEU A N 1
ATOM 804 C CA . LEU A 1 106 ? 4.312 0.758 2.826 1.00 93.88 106 LEU A CA 1
ATOM 805 C C . LEU A 1 106 ? 4.650 -0.717 2.600 1.00 93.88 106 LEU A C 1
ATOM 807 O O . LEU A 1 106 ? 5.193 -1.064 1.557 1.00 93.88 106 LEU A O 1
ATOM 811 N N . LEU A 1 107 ? 4.331 -1.580 3.566 1.00 94.88 107 LEU A N 1
ATOM 812 C CA . LEU A 1 107 ? 4.611 -3.007 3.466 1.00 94.88 107 LEU A CA 1
ATOM 813 C C . LEU A 1 107 ? 3.780 -3.673 2.364 1.00 94.88 107 LEU A C 1
ATOM 815 O O . LEU A 1 107 ? 4.327 -4.449 1.588 1.00 94.88 107 LEU A O 1
ATOM 819 N N . VAL A 1 108 ? 2.484 -3.362 2.277 1.00 94.06 108 VAL A N 1
ATOM 820 C CA . VAL A 1 108 ? 1.593 -3.896 1.234 1.00 94.06 108 VAL A CA 1
ATOM 821 C C . VAL A 1 108 ? 2.098 -3.502 -0.154 1.00 94.06 108 VAL A C 1
ATOM 823 O O . VAL A 1 108 ? 2.229 -4.369 -1.015 1.00 94.06 108 VAL A O 1
ATOM 826 N N . GLU A 1 109 ? 2.461 -2.233 -0.356 1.00 91.94 109 GLU A N 1
ATOM 827 C CA . GLU A 1 109 ? 3.024 -1.760 -1.627 1.00 91.94 109 GLU A CA 1
ATOM 828 C C . GLU A 1 109 ? 4.388 -2.384 -1.932 1.00 91.94 109 GLU A C 1
ATOM 830 O O . GLU A 1 109 ? 4.633 -2.803 -3.061 1.00 91.94 109 GLU A O 1
ATOM 835 N N . ALA A 1 110 ? 5.269 -2.519 -0.936 1.00 91.19 110 ALA A N 1
ATOM 836 C CA . ALA A 1 110 ? 6.560 -3.175 -1.123 1.00 91.19 110 ALA A CA 1
ATOM 837 C C . ALA A 1 110 ? 6.389 -4.640 -1.556 1.00 91.19 110 ALA A C 1
ATOM 839 O O . ALA A 1 110 ? 7.033 -5.082 -2.504 1.00 91.19 110 ALA A O 1
ATOM 840 N N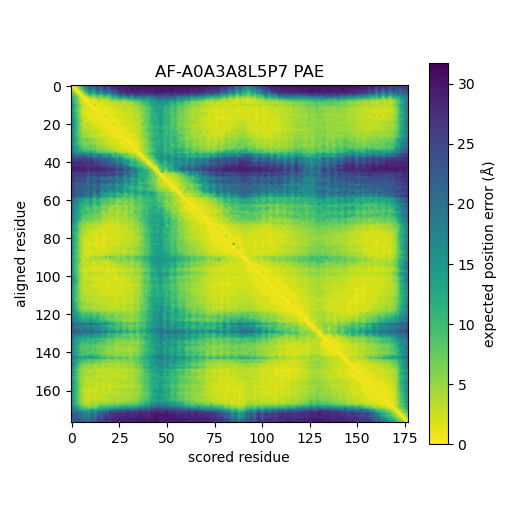 . LEU A 1 111 ? 5.491 -5.389 -0.913 1.00 95.12 111 LEU A N 1
ATOM 841 C CA . LEU A 1 111 ? 5.202 -6.779 -1.274 1.00 95.12 111 LEU A CA 1
ATOM 842 C C . LEU A 1 111 ? 4.533 -6.882 -2.652 1.00 95.12 111 LEU A C 1
ATOM 844 O O . LEU A 1 111 ? 4.906 -7.745 -3.444 1.00 95.12 111 LEU A O 1
ATOM 848 N N . GLY A 1 112 ? 3.610 -5.974 -2.979 1.00 92.12 112 GLY A N 1
ATOM 849 C CA . GLY A 1 112 ? 3.017 -5.878 -4.315 1.00 92.12 112 GLY A CA 1
ATOM 850 C C . GLY A 1 112 ? 4.060 -5.593 -5.399 1.00 92.12 112 GLY A C 1
ATOM 851 O O . GLY A 1 112 ? 4.056 -6.236 -6.449 1.00 92.12 112 GLY A O 1
ATOM 852 N N . MET A 1 113 ? 5.011 -4.695 -5.123 1.00 89.75 113 MET A N 1
ATOM 853 C CA . MET A 1 113 ? 6.145 -4.407 -6.002 1.00 89.75 113 MET A CA 1
ATOM 854 C C . MET A 1 113 ? 7.035 -5.639 -6.201 1.00 89.75 113 MET A C 1
ATOM 856 O O . MET A 1 113 ? 7.433 -5.912 -7.332 1.00 89.75 113 MET A O 1
ATOM 860 N N . LEU A 1 114 ? 7.332 -6.399 -5.142 1.00 92.38 114 LEU A N 1
ATOM 861 C CA . LEU A 1 114 ? 8.104 -7.644 -5.244 1.00 92.38 114 LEU A CA 1
ATOM 862 C C . LEU A 1 114 ? 7.357 -8.707 -6.060 1.00 92.38 114 LEU A C 1
ATOM 864 O O . LEU A 1 114 ? 7.969 -9.362 -6.899 1.00 92.38 114 LEU A O 1
ATOM 868 N N . GLY A 1 115 ? 6.036 -8.822 -5.898 1.00 93.12 115 GLY A N 1
ATOM 869 C CA . GLY A 1 115 ? 5.195 -9.681 -6.736 1.00 93.12 115 GLY A CA 1
ATOM 870 C C . GLY A 1 115 ? 5.252 -9.290 -8.213 1.00 93.12 115 GLY A C 1
ATOM 871 O O . GLY A 1 115 ? 5.529 -10.137 -9.061 1.00 93.12 115 GLY A O 1
ATOM 872 N N . ASN A 1 116 ? 5.105 -7.996 -8.519 1.00 89.94 116 ASN A N 1
ATOM 873 C CA . ASN A 1 116 ? 5.232 -7.483 -9.887 1.00 89.94 116 ASN A CA 1
ATOM 874 C C . ASN A 1 116 ? 6.629 -7.737 -10.463 1.00 89.94 116 ASN A C 1
ATOM 876 O O . ASN A 1 116 ? 6.764 -8.086 -11.63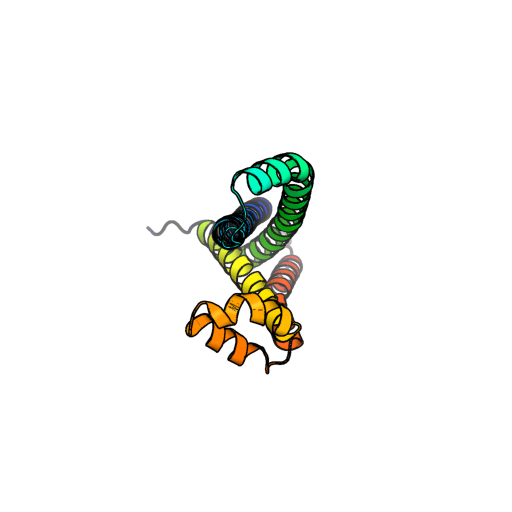5 1.00 89.94 116 ASN A O 1
ATOM 880 N N . MET A 1 117 ? 7.669 -7.594 -9.642 1.00 88.88 117 MET A N 1
ATOM 881 C CA . MET A 1 117 ? 9.048 -7.868 -10.032 1.00 88.88 117 MET A CA 1
ATOM 882 C C . MET A 1 117 ? 9.281 -9.353 -10.323 1.00 88.88 117 MET A C 1
ATOM 884 O O . MET A 1 117 ? 9.944 -9.672 -11.307 1.00 88.88 117 MET A O 1
ATOM 888 N N . ALA A 1 118 ? 8.704 -10.250 -9.523 1.00 91.44 118 ALA A N 1
ATOM 889 C CA . ALA A 1 118 ? 8.746 -11.690 -9.761 1.00 91.44 118 ALA A CA 1
ATOM 890 C C . ALA A 1 118 ? 7.970 -12.083 -11.030 1.00 91.44 118 ALA A C 1
ATOM 892 O O . ALA A 1 118 ? 8.402 -12.961 -11.771 1.00 91.44 118 ALA A O 1
ATOM 893 N N . GLN A 1 119 ? 6.837 -11.426 -11.306 1.00 91.81 119 GLN A N 1
ATOM 894 C CA . GLN A 1 119 ? 5.996 -11.720 -12.470 1.00 91.81 119 GLN A CA 1
ATOM 895 C C . GLN A 1 119 ? 6.579 -11.173 -13.781 1.00 91.81 119 GLN A C 1
ATOM 897 O O . GLN A 1 119 ? 6.472 -11.813 -14.828 1.00 91.81 119 GLN A O 1
ATOM 902 N N . HIS A 1 120 ? 7.203 -9.995 -13.735 1.00 87.00 120 HIS A N 1
ATOM 903 C CA . HIS A 1 120 ? 7.701 -9.283 -14.912 1.00 87.00 120 HIS A CA 1
ATOM 904 C C . HIS A 1 120 ? 9.180 -8.883 -14.782 1.00 87.00 120 HIS A C 1
ATOM 906 O O . HIS A 1 120 ? 9.524 -7.717 -14.990 1.00 87.00 120 HIS A O 1
ATOM 912 N N . PRO A 1 121 ? 10.101 -9.822 -14.497 1.00 83.56 121 PRO A N 1
ATOM 913 C CA . PRO A 1 121 ? 11.491 -9.493 -14.174 1.00 83.56 121 PRO A CA 1
ATOM 914 C C . PRO A 1 121 ? 12.224 -8.787 -15.321 1.00 83.56 121 PRO A C 1
ATOM 916 O O . PRO A 1 121 ? 13.091 -7.951 -15.081 1.00 83.56 121 PRO A O 1
ATOM 919 N N . HIS A 1 122 ? 11.832 -9.051 -16.571 1.00 81.44 122 HIS A N 1
ATOM 920 C CA . HIS A 1 122 ? 12.375 -8.392 -17.762 1.00 81.44 122 HIS A CA 1
ATOM 921 C C . HIS A 1 122 ? 12.079 -6.882 -17.809 1.00 81.44 122 HIS A C 1
ATOM 923 O O . HIS A 1 122 ? 12.919 -6.117 -18.278 1.00 81.44 122 HIS A O 1
ATOM 929 N N . VAL A 1 123 ? 10.934 -6.435 -17.277 1.00 80.00 123 VAL A N 1
ATOM 930 C CA . VAL A 1 123 ? 10.567 -5.007 -17.213 1.00 80.00 123 VAL A CA 1
ATOM 931 C C . VAL A 1 123 ? 11.474 -4.263 -16.230 1.00 80.00 123 VAL A C 1
ATOM 933 O O . VAL A 1 123 ? 11.898 -3.135 -16.480 1.00 80.00 123 VAL A O 1
ATOM 936 N N . TYR A 1 124 ? 11.828 -4.917 -15.125 1.00 76.19 124 TYR A N 1
ATOM 937 C CA . TYR A 1 124 ? 12.701 -4.355 -14.095 1.00 76.19 124 TYR A CA 1
ATOM 938 C C . TYR A 1 124 ? 14.190 -4.534 -14.412 1.00 76.19 124 TYR A C 1
ATOM 940 O O . TYR A 1 124 ? 15.021 -3.772 -13.924 1.00 76.19 124 TYR A O 1
ATOM 948 N N . ALA A 1 125 ? 14.547 -5.501 -15.256 1.00 75.19 125 ALA A N 1
ATOM 949 C CA . ALA A 1 125 ? 15.926 -5.767 -15.647 1.00 75.19 125 ALA A CA 1
ATOM 950 C C . ALA A 1 125 ? 16.589 -4.551 -16.306 1.00 75.19 125 ALA A C 1
ATOM 952 O O . ALA A 1 125 ? 17.694 -4.172 -15.915 1.00 75.19 125 ALA A O 1
ATOM 953 N N . ALA A 1 126 ? 15.888 -3.903 -17.240 1.00 67.69 126 ALA A N 1
ATOM 954 C CA . ALA A 1 126 ? 16.389 -2.733 -17.961 1.00 67.69 126 ALA A CA 1
ATOM 955 C C . ALA A 1 126 ? 16.688 -1.538 -17.038 1.00 67.69 126 ALA A C 1
ATOM 957 O O . ALA A 1 126 ? 17.560 -0.724 -17.331 1.00 67.69 126 ALA A O 1
ATOM 958 N N . THR A 1 127 ? 15.990 -1.437 -15.904 1.00 67.62 127 THR A N 1
ATOM 959 C CA . THR A 1 127 ? 16.104 -0.302 -14.982 1.00 67.62 127 THR A CA 1
ATOM 960 C C . THR A 1 127 ? 16.954 -0.601 -13.749 1.00 67.62 127 THR A C 1
ATOM 962 O O . THR A 1 127 ? 17.583 0.318 -13.231 1.00 67.62 127 THR A O 1
ATOM 965 N N . LEU A 1 128 ? 17.024 -1.852 -13.278 1.00 68.56 128 LEU A N 1
ATOM 966 C CA . LEU A 1 128 ? 17.662 -2.208 -12.002 1.00 68.56 128 LEU A CA 1
ATOM 967 C C . LEU A 1 128 ? 19.040 -2.872 -12.128 1.00 68.56 128 LEU A C 1
ATOM 969 O O . LEU A 1 128 ? 19.848 -2.709 -11.208 1.00 68.56 128 LEU A O 1
ATOM 973 N N . TYR A 1 129 ? 19.344 -3.590 -13.221 1.00 64.38 129 TYR A N 1
ATOM 974 C CA . TYR A 1 129 ? 20.630 -4.299 -13.357 1.00 64.38 129 TYR A CA 1
ATOM 975 C C . TYR A 1 129 ? 21.824 -3.358 -13.504 1.00 64.38 129 TYR A C 1
ATOM 977 O O . TYR A 1 129 ? 22.865 -3.594 -12.901 1.00 64.38 129 TYR A O 1
ATOM 985 N N . GLY A 1 130 ? 21.673 -2.289 -14.286 1.00 63.28 130 GLY A N 1
ATOM 986 C CA . GLY A 1 130 ? 22.764 -1.356 -14.574 1.00 63.28 130 GLY A CA 1
ATOM 987 C C . GLY A 1 130 ? 23.065 -0.352 -13.460 1.00 63.28 130 GLY A C 1
ATOM 988 O O . GLY A 1 130 ? 23.933 0.492 -13.640 1.00 63.28 130 GLY A O 1
ATOM 989 N N . ARG A 1 131 ? 22.336 -0.383 -12.335 1.00 69.62 131 ARG A N 1
ATOM 990 C CA . ARG A 1 131 ? 22.327 0.736 -11.377 1.00 69.62 131 ARG A CA 1
ATOM 991 C C . ARG A 1 131 ? 23.053 0.506 -10.078 1.00 69.62 131 ARG A C 1
ATOM 993 O O . ARG A 1 131 ? 23.721 1.404 -9.585 1.00 69.62 131 ARG A O 1
ATOM 1000 N N . SER A 1 132 ? 22.880 -0.663 -9.483 1.00 77.62 132 SER A N 1
ATOM 1001 C CA . SER A 1 132 ? 23.598 -1.013 -8.269 1.00 77.62 132 SER A CA 1
ATOM 1002 C C . SER A 1 132 ? 23.658 -2.521 -8.113 1.00 77.62 132 SER A C 1
ATOM 1004 O O . SER A 1 132 ? 22.746 -3.246 -8.519 1.00 77.62 132 SER A O 1
ATOM 1006 N N . VAL A 1 133 ? 24.717 -2.992 -7.459 1.00 83.31 133 VAL A N 1
ATOM 1007 C CA . VAL A 1 133 ? 24.867 -4.408 -7.107 1.00 83.31 133 VAL A CA 1
ATOM 1008 C C . VAL A 1 133 ? 23.703 -4.872 -6.224 1.00 83.31 133 VAL A C 1
ATOM 1010 O O . VAL A 1 133 ? 23.225 -5.992 -6.376 1.00 83.31 133 VAL A O 1
ATOM 1013 N N . VAL A 1 134 ? 23.191 -3.988 -5.360 1.00 83.38 134 VAL A N 1
ATOM 1014 C CA . VAL A 1 134 ? 22.079 -4.273 -4.442 1.00 83.38 134 VAL A CA 1
ATOM 1015 C C . VAL A 1 134 ? 20.766 -4.484 -5.198 1.00 83.38 134 VAL A C 1
ATOM 1017 O O . VAL A 1 134 ? 20.088 -5.483 -4.980 1.00 83.38 134 VAL A O 1
ATOM 1020 N N . THR A 1 135 ? 20.412 -3.588 -6.122 1.00 81.94 135 THR A N 1
ATOM 1021 C CA . THR A 1 135 ? 19.176 -3.705 -6.917 1.00 81.94 135 THR A CA 1
ATOM 1022 C C . THR A 1 135 ? 19.224 -4.886 -7.877 1.00 81.94 135 THR A C 1
ATOM 1024 O O . THR A 1 135 ? 18.216 -5.564 -8.061 1.00 81.94 135 THR A O 1
ATOM 1027 N N . ALA A 1 136 ? 20.397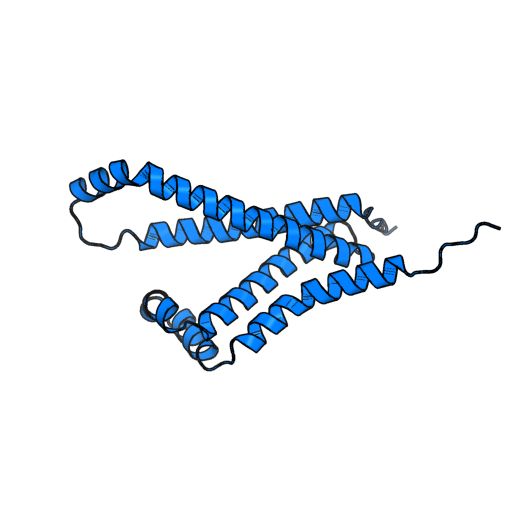 -5.182 -8.439 1.00 82.88 136 ALA A N 1
ATOM 1028 C CA . ALA A 1 136 ? 20.613 -6.377 -9.245 1.00 82.88 136 ALA A CA 1
ATOM 1029 C C . ALA A 1 136 ? 20.476 -7.666 -8.414 1.00 82.88 136 ALA A C 1
ATOM 1031 O O . ALA A 1 136 ? 19.844 -8.620 -8.864 1.00 82.88 136 ALA A O 1
ATOM 1032 N N . ALA A 1 137 ? 21.038 -7.701 -7.201 1.00 86.75 137 ALA A N 1
ATOM 1033 C CA . ALA A 1 137 ? 20.915 -8.841 -6.295 1.00 86.75 137 ALA A CA 1
ATOM 1034 C C . ALA A 1 137 ? 19.461 -9.064 -5.855 1.00 86.75 137 ALA A C 1
ATOM 1036 O O . ALA A 1 137 ? 18.983 -10.195 -5.904 1.00 86.75 137 ALA A O 1
ATOM 1037 N N . LEU A 1 138 ? 18.744 -7.990 -5.505 1.00 87.75 138 LEU A N 1
ATOM 1038 C CA . LEU A 1 138 ? 17.320 -8.047 -5.178 1.00 87.75 138 LEU A CA 1
ATOM 1039 C C . LEU A 1 138 ? 16.506 -8.599 -6.352 1.00 87.75 138 LEU A C 1
ATOM 1041 O O . LEU A 1 138 ? 15.748 -9.548 -6.174 1.00 87.75 138 LEU A O 1
ATOM 1045 N N . LEU A 1 139 ? 16.700 -8.056 -7.558 1.00 87.06 139 LEU A N 1
ATOM 1046 C CA . LEU A 1 139 ? 15.990 -8.523 -8.745 1.00 87.06 139 LEU A CA 1
ATOM 1047 C C . LEU A 1 139 ? 16.260 -10.009 -9.003 1.00 87.06 139 LEU A C 1
ATOM 1049 O O . LEU A 1 139 ? 15.315 -10.755 -9.235 1.00 87.06 139 LEU A O 1
ATOM 1053 N N . ARG A 1 140 ? 17.513 -10.468 -8.908 1.00 88.94 140 ARG A N 1
ATOM 1054 C CA . ARG A 1 140 ? 17.856 -11.895 -9.059 1.00 88.94 140 ARG A CA 1
ATOM 1055 C C . ARG A 1 140 ? 17.174 -12.769 -8.011 1.00 88.94 140 ARG A C 1
ATOM 1057 O O . ARG A 1 140 ? 16.629 -13.808 -8.367 1.00 88.94 140 ARG A O 1
ATOM 1064 N N . ALA A 1 141 ? 17.186 -12.341 -6.750 1.00 90.06 141 ALA A N 1
ATOM 1065 C CA . ALA A 1 141 ? 16.561 -13.077 -5.656 1.00 90.06 141 ALA A CA 1
ATOM 1066 C C . ALA A 1 141 ? 15.045 -13.215 -5.854 1.00 90.06 141 ALA A C 1
ATOM 1068 O O . ALA A 1 141 ? 14.481 -14.264 -5.563 1.00 90.06 141 ALA A O 1
ATOM 1069 N N . VAL A 1 142 ? 14.392 -12.179 -6.381 1.00 91.38 142 VAL A N 1
ATOM 1070 C CA . VAL A 1 142 ? 12.934 -12.132 -6.553 1.00 91.38 142 VAL A CA 1
ATOM 1071 C C . VAL A 1 142 ? 12.482 -12.792 -7.860 1.00 91.38 142 VAL A C 1
ATOM 1073 O O . VAL A 1 142 ? 11.451 -13.459 -7.877 1.00 91.38 142 VAL A O 1
ATOM 1076 N N . SER A 1 143 ? 13.259 -12.689 -8.943 1.00 87.81 143 SER A N 1
ATOM 1077 C CA . SER A 1 143 ? 12.891 -13.203 -10.279 1.00 87.81 143 SER A CA 1
ATOM 1078 C C . SER A 1 143 ? 12.650 -14.718 -10.323 1.00 87.81 143 SER A C 1
ATOM 1080 O O . SER A 1 143 ? 11.952 -15.193 -11.211 1.00 87.81 143 SER A O 1
ATOM 1082 N N . GLY A 1 144 ? 13.234 -15.481 -9.393 1.00 84.75 144 GLY A N 1
ATOM 1083 C CA . GLY A 1 144 ? 13.046 -16.935 -9.287 1.00 84.75 144 GLY A CA 1
ATOM 1084 C C . GLY A 1 144 ? 11.916 -17.368 -8.348 1.00 84.75 144 GLY A C 1
ATOM 1085 O O . GLY A 1 144 ? 11.729 -18.563 -8.133 1.00 84.75 144 GLY A O 1
ATOM 1086 N N . THR A 1 145 ? 11.193 -16.425 -7.742 1.00 93.19 145 THR A N 1
ATOM 1087 C CA . THR A 1 145 ? 10.138 -16.718 -6.760 1.00 93.19 145 THR A CA 1
ATOM 1088 C C . THR A 1 145 ? 8.754 -16.745 -7.398 1.00 93.19 145 THR A C 1
ATOM 1090 O O . THR A 1 145 ? 8.526 -16.162 -8.455 1.00 93.19 145 THR A O 1
ATOM 1093 N N . GLN A 1 146 ? 7.801 -17.409 -6.742 1.00 93.75 146 GLN A N 1
ATOM 1094 C CA . GLN A 1 146 ? 6.424 -17.459 -7.223 1.00 93.75 146 GLN A CA 1
ATOM 1095 C C . GLN A 1 146 ? 5.693 -16.133 -6.912 1.00 93.75 146 GLN A C 1
ATOM 1097 O O . GLN A 1 146 ? 5.544 -15.796 -5.732 1.00 93.75 146 GLN A O 1
ATOM 1102 N N . PRO A 1 147 ? 5.176 -15.392 -7.916 1.00 92.88 147 PRO A N 1
ATOM 1103 C CA . PRO A 1 147 ? 4.558 -14.076 -7.700 1.00 92.88 147 PRO A CA 1
ATOM 1104 C C . PRO A 1 147 ? 3.354 -14.104 -6.753 1.00 92.88 147 PRO A C 1
ATOM 1106 O O . PRO A 1 147 ? 3.163 -13.197 -5.944 1.00 92.88 147 PRO A O 1
ATOM 1109 N N . SER A 1 148 ? 2.563 -15.180 -6.807 1.00 94.44 148 SER A N 1
ATOM 1110 C CA . SER A 1 148 ? 1.379 -15.359 -5.963 1.00 94.44 148 SER A CA 1
ATOM 1111 C C . SER A 1 148 ? 1.698 -15.340 -4.468 1.00 94.44 148 SER A C 1
ATOM 1113 O O . SER A 1 148 ? 0.876 -14.855 -3.697 1.00 94.44 148 SER A O 1
ATOM 1115 N N . GLY A 1 149 ? 2.884 -15.801 -4.052 1.00 94.25 149 GLY A N 1
ATOM 1116 C CA . GLY A 1 149 ? 3.310 -15.759 -2.652 1.00 94.25 149 GLY A CA 1
ATOM 1117 C C . GLY A 1 149 ? 3.459 -14.328 -2.133 1.00 94.25 149 GLY A C 1
ATOM 1118 O O . GLY A 1 149 ? 2.996 -14.013 -1.038 1.00 94.25 149 GLY A O 1
ATOM 1119 N N . TRP A 1 150 ? 4.024 -13.436 -2.948 1.00 95.75 150 TRP A N 1
ATOM 1120 C CA . TRP A 1 150 ? 4.174 -12.019 -2.611 1.00 95.75 150 TRP A CA 1
ATOM 1121 C C . TRP A 1 150 ? 2.833 -11.295 -2.556 1.00 95.75 150 TRP A C 1
ATOM 1123 O O . TRP A 1 150 ? 2.569 -10.565 -1.600 1.00 95.75 150 TRP A O 1
ATOM 1133 N N . TYR A 1 151 ? 1.956 -11.539 -3.533 1.00 93.06 151 TYR A N 1
ATOM 1134 C CA . TYR A 1 151 ? 0.609 -10.969 -3.514 1.00 93.06 151 TYR A CA 1
ATOM 1135 C C . TYR A 1 151 ? -0.206 -11.486 -2.325 1.00 93.06 151 TYR A C 1
ATOM 1137 O O . TYR A 1 151 ? -0.864 -10.697 -1.652 1.00 93.06 151 TYR A O 1
ATOM 1145 N N . ALA A 1 152 ? -0.127 -12.782 -2.009 1.00 95.19 152 ALA A N 1
ATOM 1146 C CA . ALA A 1 152 ? -0.785 -13.348 -0.835 1.00 95.19 152 ALA A CA 1
ATOM 1147 C C . ALA A 1 152 ? -0.282 -12.692 0.458 1.00 95.19 152 ALA A C 1
ATOM 1149 O O . ALA A 1 152 ? -1.094 -12.275 1.283 1.00 95.19 152 ALA A O 1
ATOM 1150 N N . ALA A 1 153 ? 1.037 -12.521 0.604 1.00 94.75 153 ALA A N 1
ATOM 1151 C CA . ALA A 1 153 ? 1.634 -11.824 1.740 1.00 94.75 153 ALA A CA 1
ATOM 1152 C C . ALA A 1 153 ? 1.151 -10.365 1.847 1.00 94.75 153 ALA A C 1
ATOM 1154 O O . ALA A 1 153 ? 0.834 -9.905 2.945 1.00 94.75 153 ALA A O 1
ATOM 1155 N N . ALA A 1 154 ? 1.029 -9.654 0.719 1.00 94.38 154 ALA A N 1
ATOM 1156 C CA . ALA A 1 154 ? 0.508 -8.287 0.678 1.00 94.38 154 ALA A CA 1
ATOM 1157 C C . ALA A 1 154 ? -0.944 -8.200 1.189 1.00 94.38 154 ALA A C 1
ATOM 1159 O O . ALA A 1 154 ? -1.315 -7.227 1.843 1.00 94.38 154 ALA A O 1
ATOM 1160 N N . TRP A 1 155 ? -1.763 -9.229 0.962 1.00 94.19 155 TRP A N 1
ATOM 1161 C CA . TRP A 1 155 ? -3.163 -9.256 1.400 1.00 94.19 155 TRP A CA 1
ATOM 1162 C C . TRP A 1 155 ? -3.373 -9.622 2.872 1.00 94.19 155 TRP A C 1
ATOM 1164 O O . TRP A 1 155 ? -4.454 -9.359 3.402 1.00 94.19 155 TRP A O 1
ATOM 1174 N N . VAL A 1 156 ? -2.364 -10.159 3.567 1.00 95.44 156 VAL A N 1
ATOM 1175 C CA . VAL A 1 156 ? -2.502 -10.598 4.969 1.00 95.44 156 VAL A CA 1
ATOM 1176 C C . VAL A 1 156 ? -2.971 -9.460 5.875 1.00 95.44 156 VAL A C 1
ATOM 1178 O O . VAL A 1 156 ? -3.960 -9.611 6.589 1.00 95.44 156 VAL A O 1
ATOM 1181 N N . LEU A 1 157 ? -2.295 -8.307 5.844 1.00 92.31 157 LEU A N 1
ATOM 1182 C CA . LEU A 1 157 ? -2.639 -7.174 6.711 1.00 92.31 157 LEU A CA 1
ATOM 1183 C C . LEU A 1 157 ? -4.043 -6.611 6.433 1.00 92.31 157 LEU A C 1
ATOM 1185 O O . LEU A 1 157 ? -4.788 -6.398 7.399 1.00 92.31 157 LEU A O 1
ATOM 1189 N N . PRO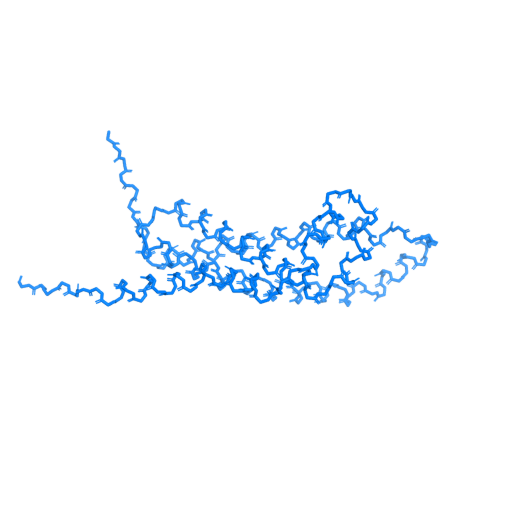 A 1 158 ? -4.449 -6.400 5.164 1.00 94.44 158 PRO A N 1
ATOM 1190 C CA . PRO A 1 158 ? -5.824 -6.044 4.853 1.00 94.44 158 PRO A CA 1
ATOM 1191 C C . PRO A 1 158 ? -6.850 -7.052 5.383 1.00 94.44 158 PRO A C 1
ATOM 1193 O O . PRO A 1 158 ? -7.788 -6.675 6.084 1.00 94.44 158 PRO A O 1
ATOM 1196 N N . VAL A 1 159 ? -6.653 -8.344 5.111 1.00 95.69 159 VAL A N 1
ATOM 1197 C CA . VAL A 1 159 ? -7.599 -9.393 5.518 1.00 95.69 159 VAL A CA 1
ATOM 1198 C C . VAL A 1 159 ? -7.722 -9.455 7.038 1.00 95.69 159 VAL A C 1
ATOM 1200 O O . VAL A 1 159 ? -8.833 -9.430 7.566 1.00 95.69 159 VAL A O 1
ATOM 1203 N N . VAL A 1 160 ? -6.601 -9.446 7.762 1.00 93.94 160 VAL A N 1
ATOM 1204 C CA . VAL A 1 160 ? -6.595 -9.443 9.233 1.00 93.94 160 VAL A CA 1
ATOM 1205 C C . VAL A 1 160 ? -7.303 -8.206 9.790 1.00 93.94 160 VAL A C 1
ATOM 1207 O O . VAL A 1 160 ? -8.033 -8.314 10.773 1.00 93.94 160 VAL A O 1
ATOM 1210 N N . SER A 1 161 ? -7.147 -7.043 9.154 1.00 92.25 161 SER A N 1
ATOM 1211 C CA . SER A 1 161 ? -7.828 -5.811 9.575 1.00 92.25 161 SER A CA 1
ATOM 1212 C C . SER A 1 161 ? -9.347 -5.918 9.433 1.00 92.25 161 SER A C 1
ATOM 1214 O O . SER A 1 161 ? -10.072 -5.527 10.347 1.00 92.25 161 SER A O 1
ATOM 1216 N N . VAL A 1 162 ? -9.835 -6.501 8.333 1.00 94.06 162 VAL A N 1
ATOM 1217 C CA . VAL A 1 162 ? -11.269 -6.767 8.125 1.00 94.06 162 VAL A CA 1
ATOM 1218 C C . VAL A 1 162 ? -11.795 -7.751 9.165 1.00 94.06 162 VAL A C 1
ATOM 1220 O O . VAL A 1 162 ? -12.815 -7.482 9.800 1.00 94.06 162 VAL A O 1
ATOM 1223 N N . VAL A 1 163 ? -11.083 -8.858 9.387 1.00 93.88 163 VAL A N 1
ATOM 1224 C CA . VAL A 1 163 ? -11.460 -9.872 10.382 1.00 93.88 163 VAL A CA 1
ATOM 1225 C C . VAL A 1 163 ? -11.521 -9.263 11.783 1.00 93.88 163 VAL A C 1
ATOM 1227 O O . VAL A 1 163 ? -12.496 -9.477 12.497 1.00 93.88 163 VAL A O 1
ATOM 1230 N N . ALA A 1 164 ? -10.537 -8.447 12.167 1.00 91.44 164 ALA A N 1
ATOM 1231 C CA . ALA A 1 164 ? -10.520 -7.781 13.467 1.00 91.44 164 ALA A CA 1
ATOM 1232 C C . ALA A 1 164 ? -11.737 -6.862 13.665 1.00 91.44 164 ALA A C 1
ATOM 1234 O O . ALA A 1 164 ? -12.354 -6.867 14.731 1.00 91.44 164 ALA A O 1
ATOM 1235 N N . VAL A 1 165 ? -12.114 -6.098 12.635 1.00 91.75 165 VAL A N 1
ATOM 1236 C CA . VAL A 1 165 ? -13.307 -5.238 12.670 1.00 91.75 165 VAL A CA 1
ATOM 1237 C C . VAL A 1 165 ? -14.584 -6.073 12.778 1.00 91.75 165 VAL A C 1
ATOM 1239 O O . VAL A 1 165 ? -15.440 -5.756 13.604 1.00 91.75 165 VAL A O 1
ATOM 1242 N N . ALA A 1 166 ? -14.702 -7.150 11.998 1.00 92.00 166 ALA A N 1
ATOM 1243 C CA . ALA A 1 166 ? -15.860 -8.039 12.027 1.00 92.00 166 ALA A CA 1
ATOM 1244 C C . ALA A 1 166 ? -16.038 -8.696 13.405 1.00 92.00 166 ALA A C 1
ATOM 1246 O O . ALA A 1 166 ? -17.123 -8.634 13.979 1.00 92.00 166 ALA A O 1
ATOM 1247 N N . LEU A 1 167 ? -14.963 -9.242 13.983 1.00 90.50 167 LEU A N 1
ATOM 1248 C CA . LEU A 1 167 ? -14.983 -9.844 15.319 1.00 90.50 167 LEU A CA 1
ATOM 1249 C C . LEU A 1 167 ? -15.386 -8.836 16.397 1.00 90.50 167 LEU A C 1
ATOM 1251 O O . LEU A 1 167 ? -16.162 -9.165 17.291 1.00 90.50 167 LEU A O 1
ATOM 1255 N N . ARG A 1 168 ? -14.914 -7.589 16.295 1.00 86.81 168 ARG A N 1
ATOM 1256 C CA . ARG A 1 168 ? -15.314 -6.524 17.219 1.00 86.81 168 ARG A CA 1
ATOM 1257 C C . ARG A 1 168 ? -16.789 -6.146 17.072 1.00 86.81 168 ARG A C 1
ATOM 1259 O O . ARG A 1 168 ? -17.432 -5.859 18.076 1.00 86.81 168 ARG A O 1
ATOM 1266 N N . GLY A 1 169 ? -17.320 -6.145 15.849 1.00 83.38 169 GLY A N 1
ATOM 1267 C CA . GLY A 1 169 ? -18.737 -5.884 15.575 1.00 83.38 169 GLY A CA 1
ATOM 1268 C C . GLY A 1 169 ? -19.678 -6.991 16.062 1.00 83.38 169 GLY A C 1
ATOM 1269 O O . GLY A 1 169 ? -20.824 -6.706 16.388 1.00 83.38 169 GLY A O 1
ATOM 1270 N N . LEU A 1 170 ? -19.186 -8.230 16.153 1.00 84.00 170 LEU A N 1
ATOM 1271 C CA . LEU A 1 170 ? -19.916 -9.391 16.682 1.00 84.00 170 LEU A CA 1
ATOM 1272 C C . LEU A 1 170 ? -19.834 -9.526 18.214 1.00 84.00 170 LEU A C 1
ATOM 1274 O O . LEU A 1 170 ? -20.447 -10.430 18.781 1.00 84.00 170 LEU A O 1
ATOM 1278 N N . GLY A 1 171 ? -19.077 -8.655 18.891 1.00 72.88 171 GLY A N 1
ATOM 1279 C CA . GLY A 1 171 ? -18.968 -8.657 20.349 1.00 72.88 171 GLY A CA 1
ATOM 1280 C C . GLY A 1 171 ? -20.323 -8.421 21.037 1.00 72.88 171 GLY A C 1
ATOM 1281 O O . GLY A 1 171 ? -21.197 -7.759 20.473 1.00 72.88 171 GLY A O 1
ATOM 1282 N N . PRO A 1 172 ? -20.524 -8.949 22.259 1.00 60.06 172 PRO A N 1
ATOM 1283 C CA . PRO A 1 172 ? -21.800 -8.839 22.954 1.00 60.06 172 PRO A CA 1
ATOM 1284 C C . PRO A 1 172 ? -22.186 -7.371 23.164 1.00 60.06 172 PRO A C 1
ATOM 1286 O O . PRO A 1 172 ? -21.453 -6.599 23.783 1.00 60.06 172 PRO A O 1
ATOM 1289 N N . VAL A 1 173 ? -23.364 -6.997 22.659 1.00 55.91 173 VAL A N 1
ATOM 1290 C CA . VAL A 1 173 ? -24.001 -5.712 22.963 1.00 55.91 173 VAL A CA 1
ATOM 1291 C C . VAL A 1 173 ? -24.317 -5.711 24.463 1.00 55.91 173 VAL A C 1
ATOM 1293 O O . VAL A 1 173 ? -25.037 -6.610 24.910 1.00 55.91 173 VAL A O 1
ATOM 1296 N N . PRO A 1 174 ? -23.800 -4.760 25.263 1.00 50.94 174 PRO A N 1
ATOM 1297 C CA . PRO A 1 174 ? -24.148 -4.688 26.673 1.00 50.94 174 PRO A CA 1
ATOM 1298 C C . PRO A 1 174 ? -25.657 -4.456 26.782 1.00 50.94 174 PRO A C 1
ATOM 1300 O O . PRO A 1 174 ? -26.174 -3.419 26.362 1.00 50.94 174 PRO A O 1
ATOM 1303 N N . ARG A 1 175 ? -26.374 -5.454 27.307 1.00 52.12 175 ARG A N 1
ATOM 1304 C CA . ARG A 1 175 ? -27.765 -5.291 27.723 1.00 52.12 175 ARG A CA 1
ATOM 1305 C C . ARG A 1 175 ? -27.730 -4.428 28.975 1.00 52.12 175 ARG A C 1
ATOM 1307 O O . ARG A 1 175 ? -27.273 -4.880 30.020 1.00 52.12 175 ARG A O 1
ATOM 1314 N N . TRP A 1 176 ? -28.133 -3.174 28.829 1.00 52.41 176 TRP A N 1
ATOM 1315 C CA . TRP A 1 176 ? -28.408 -2.307 29.964 1.00 52.41 176 TRP A CA 1
ATOM 1316 C C . TRP A 1 176 ? -29.612 -2.917 30.693 1.00 52.41 176 TRP A C 1
ATOM 1318 O O . TRP A 1 176 ? -30.714 -2.923 30.144 1.00 52.41 176 TRP A O 1
ATOM 1328 N N . HIS A 1 177 ? -29.356 -3.525 31.851 1.00 40.81 177 HIS A N 1
ATOM 1329 C CA . HIS A 1 177 ? -30.369 -3.876 32.842 1.00 40.81 177 HIS A CA 1
ATOM 1330 C C . HIS A 1 177 ? -30.460 -2.751 33.867 1.00 40.81 177 HIS A C 1
ATOM 1332 O O . HIS A 1 177 ? -29.387 -2.207 34.218 1.00 40.81 177 HIS A O 1
#

Radius of gyration: 21.18 Å; Cα contacts (8 Å, |Δi|>4): 190; chains: 1; bounding box: 55×40×66 Å

Secondary structure (DSSP, 8-state):
-----PPPPHHHHHHHHHHHHHHHHHHHHHHHHHHHHHHS--S---HHHHHHHHHHHHHHHHHHHHHHHHHHHHHHHHHHHHHHHHHHHTT--HHHHHHHHHHHHHHHHHHHHHHHHHH-HHHHHHHHTTT-HHHHHHHHHHHTS-HHHHHHHHHHHHHHHHHHHHHHHTSPP----

Nearest PDB structures (foldseek):
  8auw-assembly1_D  TM=2.470E-01  e=4.644E+00  Homo sapiens

Solvent-accessible surface area (backbone atoms only — not comparable to full-atom values): 9058 Å² total; per-residue (Å²): 134,82,79,77,64,67,54,54,55,65,72,56,22,27,52,36,1,23,53,22,8,32,50,48,38,53,48,53,49,50,51,50,49,56,52,46,59,69,59,73,72,75,68,98,62,62,71,67,59,52,55,49,53,45,66,72,42,44,64,60,52,51,49,51,51,50,52,48,52,50,53,44,38,51,50,17,29,55,53,3,23,45,34,2,37,16,31,39,51,67,62,32,30,61,68,50,20,26,52,51,7,26,53,48,45,52,49,31,51,52,27,40,50,49,15,50,38,20,69,41,38,73,72,48,42,81,68,29,52,88,70,38,74,65,49,31,48,51,49,59,66,36,44,80,43,66,31,66,58,29,44,52,58,29,44,46,63,58,51,51,15,53,50,38,37,51,56,57,70,69,48,84,76,82,78,87,125

Sequence (177 aa):
MSSMARSPTLGRALLLGCRAGLLVFLLLYTLCALLNMQLGYQGNESRIVTDWVWSEWRGVVLWQVARLIAAYSVIGLVLGALLGAGAWAAERSRRAVFGWSALGCLLVEALGMLGNMAQHPHVYAATLYGRSVVTAALLRAVSGTQPSGWYAAAWVLPVVSVVAVALRGLGPVPRWH